Protein AF-A0A9P8BNT1-F1 (afdb_monomer_lite)

Organism: NCBI:txid64524

Secondary structure (DSSP, 8-state):
--SS------GGGGGGS-HHHHHH-------------HHHHHHHTTT----TTHHHHHHHHHHHHHHHB-SSSSEEEEETT-HHHHHHHHHHHHHTTEEEEEEPPPHHHHHTT--EEEEEEEESS-TT--HHHHHHHHTT-SSTT-----GGGGGS-HHHHHHHHHHHHHHHB-----------------HHHHHHHHHHTTS--EEEEES-HHHHHHHHHHHHHTT--EEEEEEEE--SS-S--EEEEEEEE---SSTTSTTPPP-

Radius of gyration: 22.18 Å; chains: 1; bounding box: 61×53×63 Å

Structure (mmCIF, N/CA/C/O backbone):
data_AF-A0A9P8BNT1-F1
#
_entry.id   AF-A0A9P8BNT1-F1
#
loop_
_atom_site.group_PDB
_atom_site.id
_atom_site.type_symbol
_atom_site.label_atom_id
_atom_site.label_alt_id
_atom_site.label_comp_id
_atom_site.label_asym_id
_atom_site.label_entity_id
_atom_site.label_seq_id
_atom_site.pdbx_PDB_ins_code
_atom_site.Cartn_x
_atom_site.Cartn_y
_atom_site.Cartn_z
_atom_site.occupancy
_atom_site.B_iso_or_equiv
_atom_site.auth_seq_id
_atom_site.auth_comp_id
_atom_site.auth_asym_id
_atom_site.auth_atom_id
_atom_site.pdbx_PDB_model_num
ATOM 1 N N . MET A 1 1 ? -14.060 -22.261 29.781 1.00 46.62 1 MET A N 1
ATOM 2 C CA . MET A 1 1 ? -14.777 -20.986 29.990 1.00 46.62 1 MET A CA 1
ATOM 3 C C . MET A 1 1 ? -14.479 -20.112 28.790 1.00 46.62 1 MET A C 1
ATOM 5 O O . MET A 1 1 ? -13.342 -20.131 28.346 1.00 46.62 1 MET A O 1
ATOM 9 N N . SER A 1 2 ? -15.478 -19.452 28.208 1.00 51.97 2 SER A N 1
ATOM 10 C CA . SER A 1 2 ? -15.233 -18.431 27.189 1.00 51.97 2 SER A CA 1
ATOM 11 C C . SER A 1 2 ? -14.796 -17.148 27.890 1.00 51.97 2 SER A C 1
ATOM 13 O O . SER A 1 2 ? -15.509 -16.668 28.768 1.00 51.97 2 SER A O 1
ATOM 15 N N . ASP A 1 3 ? -13.653 -16.592 27.499 1.00 84.12 3 ASP A N 1
ATOM 16 C CA . ASP A 1 3 ? -13.085 -15.381 28.114 1.00 84.12 3 ASP A CA 1
ATOM 17 C C . ASP A 1 3 ? -13.857 -14.091 27.754 1.00 84.12 3 ASP A C 1
ATOM 19 O O . ASP A 1 3 ? -13.495 -13.001 28.190 1.00 84.12 3 ASP A O 1
ATOM 23 N N . ALA A 1 4 ? -14.929 -14.197 26.960 1.00 84.81 4 ALA A N 1
ATOM 24 C CA . ALA A 1 4 ? -15.767 -13.083 26.526 1.00 84.81 4 ALA A CA 1
ATOM 25 C C . ALA A 1 4 ? -17.247 -13.488 26.391 1.00 84.81 4 ALA A C 1
ATOM 27 O O . ALA A 1 4 ? -17.569 -14.656 26.153 1.00 84.81 4 ALA A O 1
ATOM 28 N N . ILE A 1 5 ? -18.140 -12.498 26.511 1.00 89.88 5 ILE A N 1
ATOM 29 C CA . ILE A 1 5 ? -19.587 -12.615 26.276 1.00 89.88 5 ILE A CA 1
ATOM 30 C C . ILE A 1 5 ? -19.935 -11.811 25.020 1.00 89.88 5 ILE A C 1
ATOM 32 O O . ILE A 1 5 ? -19.689 -10.608 24.965 1.00 89.88 5 ILE A O 1
ATOM 36 N N . TYR A 1 6 ? -20.543 -12.462 24.028 1.00 90.56 6 TYR A N 1
ATOM 37 C CA . TYR A 1 6 ? -21.047 -11.803 22.822 1.00 90.56 6 TYR A CA 1
ATOM 38 C C . TYR A 1 6 ? -22.539 -11.526 22.988 1.00 90.56 6 TYR A C 1
ATOM 40 O O . TYR A 1 6 ? -23.343 -12.452 23.074 1.00 90.56 6 TYR A O 1
ATOM 48 N N . GLN A 1 7 ? -22.912 -10.250 23.039 1.00 92.69 7 GLN A N 1
ATOM 49 C CA . GLN A 1 7 ? -24.300 -9.826 23.204 1.00 92.69 7 GLN A CA 1
ATOM 50 C C . GLN A 1 7 ? -24.573 -8.524 22.451 1.00 92.69 7 GLN A C 1
ATOM 52 O O . GLN A 1 7 ? -23.661 -7.751 22.163 1.00 92.69 7 GLN A O 1
ATOM 57 N N . THR A 1 8 ? -25.844 -8.261 22.166 1.00 93.56 8 THR A N 1
ATOM 58 C CA . THR A 1 8 ? -26.305 -6.978 21.628 1.00 93.56 8 THR A CA 1
ATOM 59 C C . THR A 1 8 ? -26.919 -6.149 22.747 1.00 93.56 8 THR A C 1
ATOM 61 O O . THR A 1 8 ? -27.870 -6.599 23.385 1.00 93.56 8 THR A O 1
ATOM 64 N N . LEU A 1 9 ? -26.422 -4.930 22.954 1.00 91.12 9 LEU A N 1
ATOM 65 C CA . LEU A 1 9 ? -26.997 -3.975 23.897 1.00 91.12 9 LEU A CA 1
ATOM 66 C C . LEU A 1 9 ? -27.542 -2.762 23.126 1.00 91.12 9 LEU A C 1
ATOM 68 O O . LEU A 1 9 ? -26.773 -2.101 22.423 1.00 91.12 9 LEU A O 1
ATOM 72 N N . PRO A 1 10 ? -28.848 -2.456 23.222 1.00 93.94 10 PRO A N 1
ATOM 73 C CA . PRO A 1 10 ? -29.401 -1.230 22.660 1.00 93.94 10 PRO A CA 1
ATOM 74 C C . PRO A 1 10 ? -28.697 0.013 23.219 1.00 93.94 10 PRO A C 1
ATOM 76 O O . PRO A 1 10 ? -28.360 0.069 24.402 1.00 93.94 10 PRO A O 1
ATOM 79 N N . LYS A 1 11 ? -28.472 1.023 22.370 1.00 90.31 11 LYS A N 1
ATOM 80 C CA . LYS A 1 11 ? -27.720 2.235 22.744 1.00 90.31 11 LYS A CA 1
ATOM 81 C C . LYS A 1 11 ? -28.368 2.994 23.910 1.00 90.31 11 LYS A C 1
ATOM 83 O O . LYS A 1 11 ? -27.660 3.576 24.722 1.00 90.31 11 LYS A O 1
ATOM 88 N N . ASP A 1 12 ? -29.694 2.968 23.987 1.00 94.44 12 ASP A N 1
ATOM 89 C CA . ASP A 1 12 ? -30.533 3.561 25.036 1.00 94.44 12 ASP A CA 1
ATOM 90 C C . ASP A 1 12 ? -30.520 2.783 26.361 1.00 94.44 12 ASP A C 1
ATOM 92 O O . ASP A 1 12 ? -31.172 3.200 27.308 1.00 94.44 12 ASP A O 1
ATOM 96 N N . ARG A 1 13 ? -29.804 1.654 26.429 1.00 92.75 13 ARG A N 1
ATOM 97 C CA . ARG A 1 13 ? -29.650 0.836 27.641 1.00 92.75 13 ARG A CA 1
ATOM 98 C C . ARG A 1 13 ? -28.207 0.733 28.119 1.00 92.75 13 ARG A C 1
ATOM 100 O O . ARG A 1 13 ? -27.912 -0.060 29.010 1.00 92.75 13 ARG A O 1
ATOM 107 N N . HIS A 1 14 ? -27.295 1.486 27.507 1.00 88.88 14 HIS A N 1
ATOM 108 C CA . HIS A 1 14 ? -25.879 1.442 27.863 1.00 88.88 14 HIS A CA 1
ATOM 109 C C . HIS A 1 14 ? -25.631 1.944 29.292 1.00 88.88 14 HIS A C 1
ATOM 111 O O . HIS A 1 14 ? -24.772 1.418 29.987 1.00 88.88 14 HIS A O 1
ATOM 117 N N . ASP A 1 15 ? -26.419 2.916 29.745 1.00 93.50 15 ASP A N 1
ATOM 118 C CA . ASP A 1 15 ? -26.400 3.502 31.088 1.00 93.50 15 ASP A CA 1
ATOM 119 C C . ASP A 1 15 ? -26.894 2.553 32.193 1.00 93.50 15 ASP A C 1
ATOM 121 O O . ASP A 1 15 ? -26.565 2.755 33.359 1.00 93.50 15 ASP A O 1
ATOM 125 N N . LEU A 1 16 ? -27.627 1.493 31.836 1.00 94.94 16 LEU A N 1
ATOM 126 C CA . LEU A 1 16 ? -28.096 0.470 32.780 1.00 94.94 16 LEU A CA 1
ATOM 127 C C . LEU A 1 16 ? -26.995 -0.521 33.195 1.00 94.94 16 LEU A C 1
ATOM 129 O O . LEU A 1 16 ? -27.190 -1.320 34.110 1.00 94.94 16 LEU A O 1
ATOM 133 N N . VAL A 1 17 ? -25.853 -0.504 32.508 1.00 93.44 17 VAL A N 1
ATOM 134 C CA . VAL A 1 17 ? -24.695 -1.363 32.783 1.00 93.44 17 VAL A CA 1
ATOM 135 C C . VAL A 1 17 ? -23.746 -0.645 33.747 1.00 93.44 17 VAL A C 1
ATOM 137 O O . VAL A 1 17 ? -23.591 0.569 33.652 1.00 93.44 17 VAL A O 1
ATOM 140 N N . SER A 1 18 ? -23.089 -1.359 34.670 1.00 95.56 18 SER A N 1
ATOM 141 C CA . SER A 1 18 ? -22.140 -0.717 35.598 1.00 95.56 18 SER A CA 1
ATOM 142 C C . SER A 1 18 ? -20.966 -0.077 34.849 1.00 95.56 18 SER A C 1
ATOM 144 O O . SER A 1 18 ? -20.576 -0.544 33.777 1.00 95.56 18 SER A O 1
ATOM 146 N N . VAL A 1 19 ? -20.370 0.971 35.423 1.00 93.00 19 VAL A N 1
ATOM 147 C CA . VAL A 1 19 ? -19.232 1.683 34.813 1.00 93.00 19 VAL A CA 1
ATOM 148 C C . VAL A 1 19 ? -18.073 0.724 34.522 1.00 93.00 19 VAL A C 1
ATOM 150 O O . VAL A 1 19 ? -17.447 0.812 33.468 1.00 93.00 19 VAL A O 1
ATOM 153 N N . GLU A 1 20 ? -17.822 -0.238 35.408 1.00 93.50 20 GLU A N 1
ATOM 154 C CA . GLU A 1 20 ? -16.770 -1.244 35.249 1.00 93.50 20 GLU A CA 1
ATOM 155 C C . GLU A 1 20 ? -17.010 -2.129 34.020 1.00 93.50 20 GLU A C 1
ATOM 157 O O . GLU A 1 20 ? -16.084 -2.360 33.243 1.00 93.50 20 GLU A O 1
ATOM 162 N N . ILE A 1 21 ? -18.249 -2.589 33.811 1.00 91.00 21 ILE A N 1
ATOM 163 C CA . ILE A 1 21 ? -18.604 -3.414 32.649 1.00 91.00 21 ILE A CA 1
ATOM 164 C C . ILE A 1 21 ? -18.604 -2.563 31.373 1.00 91.00 21 ILE A C 1
ATOM 166 O O . ILE A 1 21 ? -18.123 -3.020 30.336 1.00 91.00 21 ILE A O 1
ATOM 170 N N . GLN A 1 22 ? -19.082 -1.316 31.432 1.00 88.56 22 GLN A N 1
ATOM 171 C CA . GLN A 1 22 ? -19.044 -0.395 30.292 1.00 88.56 22 GLN A CA 1
ATOM 172 C C . GLN A 1 22 ? -17.608 -0.166 29.796 1.00 88.56 22 GLN A C 1
ATOM 174 O O . GLN A 1 22 ? -17.361 -0.244 28.596 1.00 88.56 22 GLN A O 1
ATOM 179 N N . LEU A 1 23 ? -16.644 0.047 30.702 1.00 87.31 23 LEU A N 1
ATOM 180 C CA . LEU A 1 23 ? -15.228 0.250 30.353 1.00 87.31 23 LEU A CA 1
ATOM 181 C C . LEU A 1 23 ? -14.568 -0.980 29.711 1.00 87.31 23 LEU A C 1
ATOM 183 O O . LEU A 1 23 ? -13.553 -0.844 29.028 1.00 87.31 23 LEU A O 1
ATOM 187 N N . GLN A 1 24 ? -15.130 -2.169 29.927 1.00 87.81 24 GLN A N 1
ATOM 188 C CA . GLN A 1 24 ? -14.671 -3.427 29.333 1.00 87.81 24 GLN A CA 1
ATOM 189 C C . GLN A 1 24 ? -15.494 -3.846 28.106 1.00 87.81 24 GLN A C 1
ATOM 191 O O . GLN A 1 24 ? -15.140 -4.814 27.436 1.00 87.81 24 GLN A O 1
ATOM 196 N N . THR A 1 25 ? -16.579 -3.133 27.797 1.00 87.31 25 THR A N 1
ATOM 197 C CA . THR A 1 25 ? -17.434 -3.405 26.640 1.00 87.31 25 THR A CA 1
ATOM 198 C C . THR A 1 25 ? -16.851 -2.725 25.405 1.00 87.31 25 THR A C 1
ATOM 200 O O . THR A 1 25 ? -16.594 -1.523 25.400 1.00 87.31 25 THR A O 1
ATOM 203 N N . TYR A 1 26 ? -16.661 -3.483 24.328 1.00 86.25 26 TYR A N 1
ATOM 204 C CA . TYR A 1 26 ? -16.130 -2.978 23.063 1.00 86.25 26 TYR A CA 1
ATOM 205 C C . TYR A 1 26 ? -16.937 -3.509 21.877 1.00 86.25 26 TYR A C 1
ATOM 207 O O . TYR A 1 26 ? -17.609 -4.537 21.957 1.00 86.25 26 TYR A O 1
ATOM 215 N N . HIS A 1 27 ? -16.885 -2.784 20.760 1.00 85.00 27 HIS A N 1
ATOM 216 C CA . HIS A 1 27 ? -17.476 -3.217 19.498 1.00 85.00 27 HIS A CA 1
ATOM 217 C C . HIS A 1 27 ? -16.407 -3.849 18.616 1.00 85.00 27 HIS A C 1
ATOM 219 O O . HIS A 1 27 ? -15.340 -3.270 18.427 1.00 85.00 27 HIS A O 1
ATOM 225 N N . LEU A 1 28 ? -16.740 -4.994 18.029 1.00 84.56 28 LEU A N 1
ATOM 226 C CA . LEU A 1 28 ? -15.866 -5.708 17.109 1.00 84.56 28 LEU A CA 1
ATOM 227 C C . LEU A 1 28 ? -15.925 -5.093 15.712 1.00 84.56 28 LEU A C 1
ATOM 229 O O . LEU A 1 28 ? -16.994 -4.720 15.220 1.00 84.56 28 LEU A O 1
ATOM 233 N N . THR A 1 29 ? -14.784 -5.077 15.031 1.00 81.50 29 THR A N 1
ATOM 234 C CA . THR A 1 29 ? -14.719 -4.836 13.585 1.00 81.50 29 THR A CA 1
ATOM 235 C C . THR A 1 29 ? -14.200 -6.076 12.874 1.00 81.50 29 THR A C 1
ATOM 237 O O . THR A 1 29 ? -13.131 -6.570 13.213 1.00 81.50 29 THR A O 1
ATOM 240 N N . ALA A 1 30 ? -14.937 -6.565 11.876 1.00 83.31 30 ALA A N 1
ATOM 241 C CA . ALA A 1 30 ? -14.525 -7.724 11.090 1.00 83.31 30 ALA A CA 1
ATOM 242 C C . ALA A 1 30 ? -13.568 -7.339 9.950 1.00 83.31 30 ALA A C 1
ATOM 244 O O . ALA A 1 30 ? -13.697 -6.267 9.344 1.00 83.31 30 ALA A O 1
ATOM 245 N N . ALA A 1 31 ? -12.648 -8.252 9.634 1.00 84.44 31 ALA A N 1
ATOM 246 C CA . ALA A 1 31 ? -11.885 -8.212 8.394 1.00 84.44 31 ALA A CA 1
ATOM 247 C C . ALA A 1 31 ? -12.821 -8.350 7.177 1.00 84.44 31 ALA A C 1
ATOM 249 O O . ALA A 1 31 ? -13.974 -8.774 7.288 1.00 84.44 31 ALA A O 1
ATOM 250 N N . LEU A 1 32 ? -12.334 -7.937 6.007 1.00 82.00 32 LEU A N 1
ATOM 251 C CA . LEU A 1 32 ? -13.076 -8.085 4.756 1.00 82.00 32 LEU A CA 1
ATOM 252 C C . LEU A 1 32 ? -12.579 -9.320 4.003 1.00 82.00 32 LEU A C 1
ATOM 254 O O . LEU A 1 32 ? -11.459 -9.303 3.495 1.00 82.00 32 LEU A O 1
ATOM 258 N N . ASP A 1 33 ? -13.461 -10.310 3.855 1.00 81.44 33 ASP A N 1
ATOM 259 C CA . ASP A 1 33 ? -13.209 -11.567 3.127 1.00 81.44 33 ASP A CA 1
ATOM 260 C C . ASP A 1 33 ? -13.803 -11.560 1.702 1.00 81.44 33 ASP A C 1
ATOM 262 O O . ASP A 1 33 ? -14.058 -12.601 1.102 1.00 81.44 33 ASP A O 1
ATOM 266 N N . PHE A 1 34 ? -14.076 -10.374 1.147 1.00 83.50 34 PHE A N 1
ATOM 267 C CA . PHE A 1 34 ? -14.674 -10.209 -0.181 1.00 83.50 34 PHE A CA 1
ATOM 268 C C . PHE A 1 34 ? -13.696 -9.571 -1.172 1.00 83.50 34 PHE A C 1
ATOM 270 O O . PHE A 1 34 ? -13.160 -8.491 -0.902 1.00 83.50 34 PHE A O 1
ATOM 277 N N . GLU A 1 35 ? -13.553 -10.187 -2.350 1.00 90.56 35 GLU A N 1
ATOM 278 C CA . GLU A 1 35 ? -12.539 -9.844 -3.353 1.00 90.56 35 GLU A CA 1
ATOM 279 C C . GLU A 1 35 ? -13.152 -9.383 -4.695 1.00 90.56 35 GLU A C 1
ATOM 281 O O . GLU A 1 35 ? -14.077 -10.009 -5.210 1.00 90.56 35 GLU A O 1
ATOM 286 N N . ILE A 1 36 ? -12.643 -8.289 -5.286 1.00 92.38 36 ILE A N 1
ATOM 287 C CA . ILE A 1 36 ? -13.164 -7.708 -6.549 1.00 92.38 36 ILE A CA 1
ATOM 288 C C . ILE A 1 36 ? -12.205 -7.768 -7.748 1.00 92.38 36 ILE A C 1
ATOM 290 O O . ILE A 1 36 ? -12.640 -7.504 -8.870 1.00 92.38 36 ILE A O 1
ATOM 294 N N . GLY A 1 37 ? -10.910 -8.030 -7.540 1.00 92.69 37 GLY A N 1
ATOM 295 C CA . GLY A 1 37 ? -9.904 -8.132 -8.612 1.00 92.69 37 GLY A CA 1
ATOM 296 C C . GLY A 1 37 ? -9.733 -6.878 -9.490 1.00 92.69 37 GLY A C 1
ATOM 297 O O . GLY A 1 37 ? -9.379 -6.969 -10.671 1.00 92.69 37 GLY A O 1
ATOM 298 N N . ARG A 1 38 ? -10.007 -5.681 -8.965 1.00 96.12 38 ARG A N 1
ATOM 299 C CA . ARG A 1 38 ? -10.004 -4.421 -9.727 1.00 96.12 38 ARG A CA 1
ATOM 300 C C . ARG A 1 38 ? -8.588 -3.946 -10.039 1.00 96.12 38 ARG A C 1
ATOM 302 O O . ARG A 1 38 ? -8.385 -3.302 -11.074 1.00 96.12 38 ARG A O 1
ATOM 309 N N . LEU A 1 39 ? -7.607 -4.292 -9.206 1.00 97.25 39 LEU A N 1
ATOM 310 C CA . LEU A 1 39 ? -6.194 -4.031 -9.478 1.00 97.25 39 LEU A CA 1
ATOM 311 C C . LEU A 1 39 ? -5.769 -4.672 -10.805 1.00 97.25 39 LEU A C 1
ATOM 313 O O . LEU A 1 39 ? -5.248 -3.975 -11.681 1.00 97.25 39 LEU A O 1
ATOM 317 N N . ARG A 1 40 ? -6.090 -5.960 -10.990 1.00 96.94 40 ARG A N 1
ATOM 318 C CA . ARG A 1 40 ? -5.814 -6.717 -12.221 1.00 96.94 40 ARG A CA 1
ATOM 319 C C . ARG A 1 40 ? -6.433 -6.039 -13.442 1.00 96.94 40 ARG A C 1
ATOM 321 O O . ARG A 1 40 ? -5.745 -5.805 -14.431 1.00 96.94 40 ARG A O 1
ATOM 328 N N . TYR A 1 41 ? -7.696 -5.612 -13.352 1.00 96.69 41 TYR A N 1
ATOM 329 C CA . TYR A 1 41 ? -8.353 -4.864 -14.432 1.00 96.69 41 TYR A CA 1
ATOM 330 C C . TYR A 1 41 ? -7.576 -3.597 -14.836 1.00 96.69 41 TYR A C 1
ATOM 332 O O . TYR A 1 41 ? -7.380 -3.323 -16.026 1.00 96.69 41 TYR A O 1
ATOM 340 N N . HIS A 1 42 ? -7.121 -2.801 -13.863 1.00 97.62 42 HIS A N 1
ATOM 341 C CA . HIS A 1 42 ? -6.346 -1.594 -14.154 1.00 97.62 42 HIS A CA 1
ATOM 342 C C . HIS A 1 42 ? -4.958 -1.911 -14.721 1.00 97.62 42 HIS A C 1
ATOM 344 O O . HIS A 1 42 ? -4.508 -1.177 -15.607 1.00 97.62 42 HIS A O 1
ATOM 350 N N . ALA A 1 43 ? -4.317 -2.988 -14.268 1.00 96.69 43 ALA A N 1
ATOM 351 C CA . ALA A 1 43 ? -3.021 -3.448 -14.756 1.00 96.69 43 ALA A CA 1
ATOM 352 C C . ALA A 1 43 ? -3.075 -3.838 -16.242 1.00 96.69 43 ALA A C 1
ATOM 354 O O . ALA A 1 43 ? -2.362 -3.251 -17.059 1.00 96.69 43 ALA A O 1
ATOM 355 N N . LEU A 1 44 ? -4.006 -4.718 -16.622 1.00 96.50 44 LEU A N 1
ATOM 356 C CA . LEU A 1 44 ? -4.168 -5.170 -18.011 1.00 96.50 44 LEU A CA 1
ATOM 357 C C . LEU A 1 44 ? -4.454 -3.996 -18.956 1.00 96.50 44 LEU A C 1
ATOM 359 O O . LEU A 1 44 ? -3.837 -3.839 -20.006 1.00 96.50 44 LEU A O 1
ATOM 363 N N . ARG A 1 45 ? -5.320 -3.065 -18.535 1.00 96.25 45 ARG A N 1
ATOM 364 C CA . ARG A 1 45 ? -5.613 -1.836 -19.296 1.00 96.25 45 ARG A CA 1
ATOM 365 C C . ARG A 1 45 ? -4.430 -0.862 -19.396 1.00 96.25 45 ARG A C 1
ATOM 367 O O . ARG A 1 45 ? -4.510 0.107 -20.153 1.00 96.25 45 ARG A O 1
ATOM 374 N N . SER A 1 46 ? -3.376 -1.067 -18.611 1.00 95.06 46 SER A N 1
ATOM 375 C CA . SER A 1 46 ? -2.144 -0.269 -18.641 1.00 95.06 46 SER A CA 1
ATOM 376 C C . SER A 1 46 ? -1.053 -0.883 -19.515 1.00 95.06 46 SER A C 1
ATOM 378 O O . SER A 1 46 ? -0.082 -0.185 -19.807 1.00 95.06 46 SER A O 1
ATOM 380 N N . GLY A 1 47 ? -1.242 -2.128 -19.966 1.00 94.00 47 GLY A N 1
ATOM 381 C CA . GLY A 1 47 ? -0.310 -2.861 -20.825 1.00 94.00 47 GLY A CA 1
ATOM 382 C C . GLY A 1 47 ? 0.523 -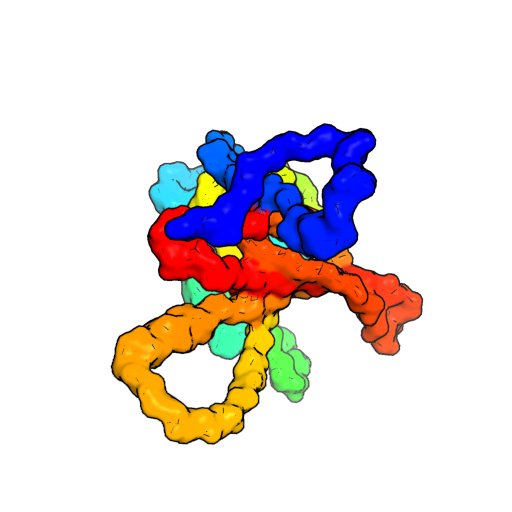3.927 -20.111 1.00 94.00 47 GLY A C 1
ATOM 383 O O . GLY A 1 47 ? 1.456 -4.435 -20.721 1.00 94.00 47 GLY A O 1
ATOM 384 N N . PHE A 1 48 ? 0.223 -4.256 -18.850 1.00 94.44 48 PHE A N 1
ATOM 385 C CA . PHE A 1 48 ? 0.859 -5.392 -18.174 1.00 94.44 48 PHE A CA 1
ATOM 386 C C . PHE A 1 48 ? 0.342 -6.721 -18.738 1.00 94.44 48 PHE A C 1
ATOM 388 O O . PHE A 1 48 ? -0.829 -6.815 -19.117 1.00 94.44 48 PHE A O 1
ATOM 395 N N . ALA A 1 49 ? 1.217 -7.726 -18.781 1.00 93.56 49 ALA A N 1
ATOM 396 C CA . ALA A 1 49 ? 0.858 -9.097 -19.123 1.00 93.56 49 ALA A CA 1
ATOM 397 C C . ALA A 1 49 ? 0.032 -9.743 -18.000 1.00 93.56 49 ALA A C 1
ATOM 399 O O . ALA A 1 49 ? 0.093 -9.324 -16.841 1.00 93.56 49 ALA A O 1
ATOM 400 N N . ASP A 1 50 ? -0.777 -10.739 -18.359 1.00 94.81 50 ASP A N 1
ATOM 401 C CA . ASP A 1 50 ? -1.647 -11.441 -17.416 1.00 94.81 50 ASP A CA 1
ATOM 402 C C . ASP A 1 50 ? -0.938 -12.643 -16.780 1.00 94.81 50 ASP A C 1
ATOM 404 O O . ASP A 1 50 ? -1.337 -13.791 -16.970 1.00 94.81 50 ASP A O 1
ATOM 408 N N . ASP A 1 51 ? 0.143 -12.367 -16.055 1.00 94.12 51 ASP A N 1
ATOM 409 C CA . ASP A 1 51 ? 0.997 -13.397 -15.466 1.00 94.12 51 ASP A CA 1
ATOM 410 C C . ASP A 1 51 ? 0.565 -13.774 -14.039 1.00 94.12 51 ASP A C 1
ATOM 412 O O . ASP A 1 51 ? -0.066 -12.997 -13.310 1.00 94.12 51 ASP A O 1
ATOM 416 N N . ILE A 1 52 ? 0.948 -14.978 -13.608 1.00 92.50 52 ILE A N 1
ATOM 417 C CA . ILE A 1 52 ? 0.707 -15.463 -12.243 1.00 92.50 52 ILE A CA 1
ATOM 418 C C . ILE A 1 52 ? 1.430 -14.551 -11.241 1.00 92.50 52 ILE A C 1
ATOM 420 O O . ILE A 1 52 ? 2.620 -14.261 -11.380 1.00 92.50 52 ILE A O 1
ATOM 424 N N . GLY A 1 53 ? 0.707 -14.096 -10.216 1.00 95.31 53 GLY A N 1
ATOM 425 C CA . GLY A 1 53 ? 1.246 -13.206 -9.185 1.00 95.31 53 GLY A CA 1
ATOM 426 C C . GLY A 1 53 ? 1.440 -11.751 -9.636 1.00 95.31 53 GLY A C 1
ATOM 427 O O . GLY A 1 53 ? 2.017 -10.951 -8.898 1.00 95.31 53 GLY A O 1
ATOM 428 N N . MET A 1 54 ? 1.011 -11.384 -10.853 1.00 96.94 54 MET A N 1
ATOM 429 C CA . MET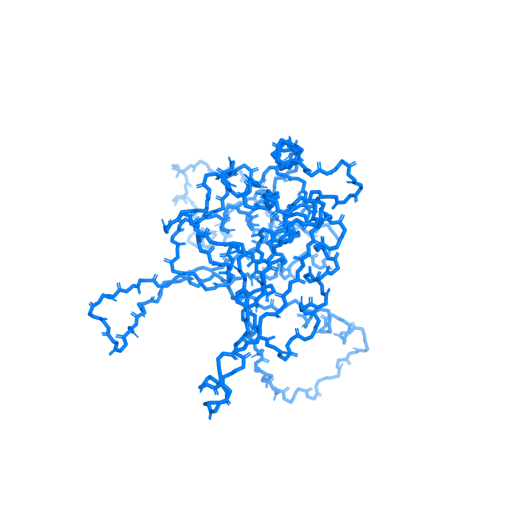 A 1 54 ? 1.127 -10.010 -11.352 1.00 96.94 54 MET A CA 1
ATOM 430 C C . MET A 1 54 ? 0.430 -8.982 -10.441 1.00 96.94 54 MET A C 1
ATOM 432 O O . MET A 1 54 ? 1.057 -7.957 -10.158 1.00 96.94 54 MET A O 1
ATOM 436 N N . PRO A 1 55 ? -0.808 -9.204 -9.945 1.00 97.75 55 PRO A N 1
ATOM 437 C CA . PRO A 1 55 ? -1.466 -8.251 -9.054 1.00 97.75 55 PRO A CA 1
ATOM 438 C C . PRO A 1 55 ? -0.666 -7.978 -7.778 1.00 97.75 55 PRO A C 1
ATOM 440 O O . PRO A 1 55 ? -0.517 -6.823 -7.398 1.00 97.75 55 PRO A O 1
ATOM 443 N N . GLU A 1 56 ? -0.110 -9.009 -7.150 1.00 98.38 56 GLU A N 1
ATOM 444 C CA . GLU A 1 56 ? 0.684 -8.933 -5.924 1.00 98.38 56 GLU A CA 1
ATOM 445 C C . GLU A 1 56 ? 1.990 -8.166 -6.163 1.00 98.38 56 GLU A C 1
ATOM 447 O O . GLU A 1 56 ? 2.298 -7.203 -5.458 1.00 98.38 56 GLU A O 1
ATOM 452 N N . LYS A 1 57 ? 2.723 -8.513 -7.225 1.00 98.31 57 LYS A N 1
ATOM 453 C CA . LYS A 1 57 ? 3.955 -7.816 -7.633 1.00 98.31 57 LYS A CA 1
ATOM 454 C C . LYS A 1 57 ? 3.694 -6.340 -7.944 1.00 98.31 57 LYS A C 1
ATOM 456 O O . LYS A 1 57 ? 4.431 -5.458 -7.498 1.00 98.31 57 LYS A O 1
ATOM 461 N N . LEU A 1 58 ? 2.613 -6.048 -8.669 1.00 98.31 58 LEU A N 1
ATOM 462 C CA . LEU A 1 58 ? 2.214 -4.676 -8.978 1.00 98.31 58 LEU A CA 1
ATOM 463 C C . LEU A 1 58 ? 1.754 -3.916 -7.725 1.00 98.31 58 LEU A C 1
ATOM 465 O O . LEU A 1 58 ? 2.006 -2.716 -7.603 1.00 98.31 58 LEU A O 1
ATOM 469 N N . ALA A 1 59 ? 1.087 -4.596 -6.793 1.00 98.56 59 ALA A N 1
ATOM 470 C CA . ALA A 1 59 ? 0.679 -4.027 -5.518 1.00 98.56 59 ALA A CA 1
ATOM 471 C C . ALA A 1 59 ? 1.894 -3.629 -4.680 1.00 98.56 59 ALA A C 1
ATOM 473 O O . ALA A 1 59 ? 1.921 -2.505 -4.183 1.00 98.56 59 ALA A O 1
ATOM 474 N N . TYR A 1 60 ? 2.913 -4.492 -4.603 1.00 98.69 60 TYR A N 1
ATOM 475 C CA . TYR A 1 60 ? 4.173 -4.201 -3.919 1.00 98.69 60 TYR A CA 1
ATOM 476 C C . TYR A 1 60 ? 4.825 -2.929 -4.458 1.00 98.69 60 TYR A C 1
ATOM 478 O O . TYR A 1 60 ? 4.983 -1.957 -3.722 1.00 98.69 60 TYR A O 1
ATOM 486 N N . ILE A 1 61 ? 5.100 -2.870 -5.766 1.00 98.19 61 ILE A N 1
ATOM 487 C CA . ILE A 1 61 ? 5.778 -1.707 -6.356 1.00 98.19 61 ILE A CA 1
ATOM 488 C C . ILE A 1 61 ? 4.933 -0.424 -6.264 1.00 98.19 61 ILE A C 1
ATOM 490 O O . ILE A 1 61 ? 5.469 0.677 -6.122 1.00 98.19 61 ILE A O 1
ATOM 494 N N . TRP A 1 62 ? 3.600 -0.545 -6.304 1.00 98.31 62 TRP A N 1
ATOM 495 C CA . TRP A 1 62 ? 2.697 0.579 -6.063 1.00 98.31 62 TRP A CA 1
ATOM 496 C C . TRP A 1 62 ? 2.756 1.054 -4.606 1.00 98.31 62 TRP A C 1
ATOM 498 O O . TRP A 1 62 ? 2.831 2.262 -4.379 1.00 98.31 62 TRP A O 1
ATOM 508 N N . GLY A 1 63 ? 2.772 0.138 -3.636 1.00 98.31 63 GLY A N 1
ATOM 509 C CA . GLY A 1 63 ? 2.954 0.436 -2.215 1.00 98.31 63 GLY A CA 1
ATOM 510 C C . GLY A 1 63 ? 4.256 1.187 -1.953 1.00 98.31 63 GLY A C 1
ATOM 511 O O . GLY A 1 63 ? 4.229 2.269 -1.365 1.00 98.31 63 GLY A O 1
ATOM 512 N N . THR A 1 64 ? 5.366 0.689 -2.502 1.00 98.06 64 THR A N 1
ATOM 513 C CA . THR A 1 64 ? 6.687 1.332 -2.408 1.00 98.06 64 THR A CA 1
ATOM 514 C C . THR A 1 64 ? 6.688 2.734 -3.023 1.00 98.06 64 THR A C 1
ATOM 516 O O . THR A 1 64 ? 7.237 3.676 -2.454 1.00 98.06 64 THR A O 1
ATOM 519 N N . TRP A 1 65 ? 6.016 2.930 -4.164 1.00 97.81 65 TRP A N 1
ATOM 520 C CA . TRP A 1 65 ? 5.871 4.265 -4.758 1.00 97.81 65 TRP A CA 1
ATOM 521 C C . TRP A 1 65 ? 4.971 5.194 -3.924 1.00 97.81 65 TRP A C 1
ATOM 523 O O . TRP A 1 65 ? 5.193 6.406 -3.879 1.00 97.81 65 TRP A O 1
ATOM 533 N N . ILE A 1 66 ? 3.948 4.677 -3.239 1.00 97.75 66 ILE A N 1
ATOM 534 C CA . ILE A 1 66 ? 3.118 5.511 -2.361 1.00 97.75 66 ILE A CA 1
ATOM 535 C C . ILE A 1 66 ? 3.945 6.070 -1.201 1.00 97.75 66 ILE A C 1
ATOM 537 O O . ILE A 1 66 ? 3.812 7.268 -0.940 1.00 97.75 66 ILE A O 1
ATOM 541 N N . GLY A 1 67 ? 4.832 5.273 -0.598 1.00 96.25 67 GLY A N 1
ATOM 542 C CA . GLY A 1 67 ? 5.784 5.745 0.413 1.00 96.25 67 GLY A CA 1
ATOM 543 C C . GLY A 1 67 ? 6.765 6.757 -0.176 1.00 96.25 67 GLY A C 1
ATOM 544 O O . GLY A 1 67 ? 6.547 7.967 -0.092 1.00 96.25 67 GLY A O 1
ATOM 545 N N . ASP A 1 68 ? 7.754 6.271 -0.924 1.00 95.31 68 ASP A N 1
ATOM 546 C CA . ASP A 1 68 ? 8.924 7.066 -1.336 1.00 95.31 68 ASP A CA 1
ATOM 547 C C . ASP A 1 68 ? 8.951 7.484 -2.810 1.00 95.31 68 ASP A C 1
ATOM 549 O O . ASP A 1 68 ? 9.939 8.012 -3.328 1.00 95.31 68 ASP A O 1
ATOM 553 N N . GLY A 1 69 ? 7.852 7.272 -3.528 1.00 94.88 69 GLY A N 1
ATOM 554 C CA . GLY A 1 69 ? 7.747 7.655 -4.930 1.00 94.88 69 GLY A CA 1
ATOM 555 C C . GLY A 1 69 ? 7.696 9.165 -5.167 1.00 94.88 69 GLY A C 1
ATOM 556 O O . GLY A 1 69 ? 7.171 9.938 -4.367 1.00 94.88 69 GLY A O 1
ATOM 557 N N . ASP A 1 70 ? 8.161 9.600 -6.327 1.00 93.38 70 ASP A N 1
ATOM 558 C CA . ASP A 1 70 ? 7.907 10.942 -6.834 1.00 93.38 70 ASP A CA 1
ATOM 559 C C . ASP A 1 70 ? 6.452 11.043 -7.315 1.00 93.38 70 ASP A C 1
ATOM 561 O O . ASP A 1 70 ? 5.997 10.225 -8.107 1.00 93.38 70 ASP A O 1
ATOM 565 N N . SER A 1 71 ? 5.699 12.048 -6.862 1.00 93.50 71 SER A N 1
ATOM 566 C CA . SER A 1 71 ? 4.270 12.166 -7.201 1.00 93.50 71 SER A CA 1
ATOM 567 C C . SER A 1 71 ? 3.980 12.371 -8.698 1.00 93.50 71 SER A C 1
ATOM 569 O O . SER A 1 71 ? 2.842 12.168 -9.124 1.00 93.50 71 SER A O 1
ATOM 571 N N . ILE A 1 72 ? 4.979 12.758 -9.496 1.00 93.25 72 ILE A N 1
ATOM 572 C CA . ILE A 1 72 ? 4.862 13.086 -10.924 1.00 93.25 72 ILE A CA 1
ATOM 573 C C . ILE A 1 72 ? 5.623 12.067 -11.789 1.00 93.25 72 ILE A C 1
ATOM 575 O O . ILE A 1 72 ? 5.231 11.812 -12.933 1.00 93.25 72 ILE A O 1
ATOM 579 N N . GLN A 1 73 ? 6.688 11.467 -11.254 1.00 93.19 73 GLN A N 1
ATOM 580 C CA . GLN A 1 73 ? 7.593 10.571 -11.978 1.00 93.19 73 GLN A CA 1
ATOM 581 C C . GLN A 1 73 ? 7.563 9.131 -11.442 1.00 93.19 73 GLN A C 1
ATOM 583 O O . GLN A 1 73 ? 7.233 8.864 -10.291 1.00 93.19 73 GLN A O 1
ATOM 588 N N . SER A 1 74 ? 7.982 8.172 -12.267 1.00 94.00 74 SER A N 1
ATOM 589 C CA . SER A 1 74 ? 8.183 6.771 -11.862 1.00 94.00 74 SER A CA 1
ATOM 590 C C . SER A 1 74 ? 9.531 6.576 -11.175 1.00 94.00 74 SER A C 1
ATOM 592 O O . SER A 1 74 ? 10.318 5.716 -11.568 1.00 94.00 74 SER A O 1
ATOM 594 N N . MET A 1 75 ? 9.820 7.419 -10.190 1.00 94.75 75 MET A N 1
ATOM 595 C CA . MET A 1 75 ? 11.035 7.347 -9.388 1.00 94.75 75 MET A CA 1
ATOM 596 C C . MET A 1 75 ? 10.672 7.037 -7.947 1.00 94.75 75 MET A C 1
ATOM 598 O O . MET A 1 75 ? 9.667 7.548 -7.469 1.00 94.75 75 MET A O 1
ATOM 602 N N . ILE A 1 76 ? 11.493 6.243 -7.272 1.00 95.44 76 ILE A N 1
ATOM 603 C CA . ILE A 1 76 ? 11.359 5.885 -5.857 1.00 95.44 76 ILE A CA 1
ATOM 604 C C . ILE A 1 76 ? 12.664 6.275 -5.164 1.00 95.44 76 ILE A C 1
ATOM 606 O O . ILE A 1 76 ? 13.740 5.931 -5.662 1.00 95.44 76 ILE A O 1
ATOM 610 N N . ALA A 1 77 ? 12.590 7.044 -4.078 1.00 93.38 77 ALA A N 1
ATOM 611 C CA . ALA A 1 77 ? 13.748 7.293 -3.223 1.00 93.38 77 ALA A CA 1
ATOM 612 C C . ALA A 1 77 ? 14.098 6.016 -2.444 1.00 93.38 77 ALA A C 1
ATOM 614 O O . ALA A 1 77 ? 13.208 5.280 -2.041 1.00 93.38 77 ALA A O 1
ATOM 615 N N . ILE A 1 78 ? 15.386 5.718 -2.277 1.00 92.12 78 ILE A N 1
ATOM 616 C CA . ILE A 1 78 ? 15.829 4.489 -1.608 1.00 92.12 78 ILE A CA 1
ATOM 617 C C . ILE A 1 78 ? 17.110 4.710 -0.811 1.00 92.12 78 ILE A C 1
ATOM 619 O O . ILE A 1 78 ? 17.975 5.500 -1.201 1.00 92.12 78 ILE A O 1
ATOM 623 N N . ASN A 1 79 ? 17.280 3.963 0.277 1.00 88.81 79 ASN A N 1
ATOM 624 C CA . ASN A 1 79 ? 18.558 3.873 0.968 1.00 88.81 79 ASN A CA 1
ATOM 625 C C . ASN A 1 79 ? 19.508 2.947 0.196 1.00 88.81 79 ASN A C 1
ATOM 627 O O . ASN A 1 79 ? 19.272 1.752 0.064 1.00 88.81 79 ASN A O 1
ATOM 631 N N . ARG A 1 80 ? 20.647 3.467 -0.270 1.00 86.94 80 ARG A N 1
ATOM 632 C CA . ARG A 1 80 ? 21.596 2.685 -1.088 1.00 86.94 80 ARG A CA 1
ATOM 633 C C . ARG A 1 80 ? 22.279 1.530 -0.346 1.00 86.94 80 ARG A C 1
ATOM 635 O O . ARG A 1 80 ? 22.904 0.685 -1.002 1.00 86.94 80 ARG A O 1
ATOM 642 N N . ARG A 1 81 ? 22.227 1.520 0.991 1.00 88.31 81 ARG A N 1
ATOM 643 C CA . ARG A 1 81 ? 22.715 0.406 1.823 1.00 88.31 81 ARG A CA 1
ATOM 644 C C . ARG A 1 81 ? 21.721 -0.739 1.898 1.00 88.31 81 ARG A C 1
ATOM 646 O O . ARG A 1 81 ? 22.150 -1.855 2.167 1.00 88.31 81 ARG A O 1
ATOM 653 N N . ASP A 1 82 ? 20.448 -0.474 1.630 1.00 90.44 82 ASP A N 1
ATOM 654 C CA . ASP A 1 82 ? 19.416 -1.497 1.625 1.00 90.44 82 ASP A CA 1
ATOM 655 C C . ASP A 1 82 ? 19.470 -2.285 0.310 1.00 90.44 82 ASP A C 1
ATOM 657 O O . ASP A 1 82 ? 18.734 -2.050 -0.649 1.00 90.44 82 ASP A O 1
ATOM 661 N N . LYS A 1 83 ? 20.456 -3.183 0.228 1.00 92.19 83 LYS A N 1
ATOM 662 C CA . LYS A 1 83 ? 20.665 -4.030 -0.951 1.00 92.19 83 LYS A CA 1
ATOM 663 C C . LYS A 1 83 ? 19.507 -4.995 -1.167 1.00 92.19 83 LYS A C 1
ATOM 665 O O . LYS A 1 83 ? 19.240 -5.339 -2.313 1.00 92.19 83 LYS A O 1
ATOM 670 N N . GLU A 1 84 ? 18.826 -5.388 -0.097 1.00 93.50 84 GLU A N 1
ATOM 671 C CA . GLU A 1 84 ? 17.694 -6.307 -0.151 1.00 93.50 84 GLU A CA 1
ATOM 672 C C . GLU A 1 84 ? 16.476 -5.634 -0.779 1.00 93.50 84 GLU A C 1
ATOM 674 O O . GLU A 1 84 ? 15.894 -6.183 -1.716 1.00 93.50 84 GLU A O 1
ATOM 679 N N . GLN A 1 85 ? 16.141 -4.412 -0.353 1.00 94.12 85 GLN A N 1
ATOM 680 C CA . GLN A 1 85 ? 15.059 -3.642 -0.962 1.00 94.12 85 GLN A CA 1
ATOM 681 C C . GLN A 1 85 ? 15.346 -3.336 -2.437 1.00 94.12 85 GLN A C 1
ATOM 683 O O . GLN A 1 85 ? 14.461 -3.485 -3.280 1.00 94.12 85 GLN A O 1
ATOM 688 N N . ILE A 1 86 ? 16.583 -2.946 -2.773 1.00 94.50 86 ILE A N 1
ATOM 689 C CA . ILE A 1 86 ? 16.977 -2.692 -4.169 1.00 94.50 86 ILE A CA 1
ATOM 690 C C . ILE A 1 86 ? 16.798 -3.957 -5.015 1.00 94.50 86 ILE A C 1
ATOM 692 O O . ILE A 1 86 ? 16.136 -3.896 -6.051 1.00 94.50 86 ILE A O 1
ATOM 696 N N . ALA A 1 87 ? 17.332 -5.095 -4.562 1.00 96.00 87 ALA A N 1
ATOM 697 C CA . ALA A 1 87 ? 17.227 -6.363 -5.280 1.00 96.00 87 ALA A CA 1
ATOM 698 C C . ALA A 1 87 ? 15.763 -6.791 -5.467 1.00 96.00 87 ALA A C 1
ATOM 700 O O . ALA A 1 87 ? 15.370 -7.178 -6.566 1.00 96.00 87 ALA A O 1
ATOM 701 N N . ARG A 1 88 ? 14.927 -6.638 -4.432 1.00 97.62 88 ARG A N 1
ATOM 702 C CA . ARG A 1 88 ? 13.492 -6.950 -4.497 1.00 97.62 88 ARG A CA 1
ATOM 703 C C . ARG A 1 88 ? 12.751 -6.056 -5.492 1.00 97.62 88 ARG A C 1
ATOM 705 O O . ARG A 1 88 ? 11.929 -6.545 -6.263 1.00 97.62 88 ARG A O 1
ATOM 712 N N . ILE A 1 89 ? 13.042 -4.753 -5.519 1.00 97.38 89 ILE A N 1
ATOM 713 C CA . ILE A 1 89 ? 12.472 -3.831 -6.514 1.00 97.38 89 ILE A CA 1
ATOM 714 C C . ILE A 1 89 ? 12.899 -4.232 -7.931 1.00 97.38 89 ILE A C 1
ATOM 716 O O . ILE A 1 89 ? 12.073 -4.204 -8.845 1.00 97.38 89 ILE A O 1
ATOM 720 N N . GLU A 1 90 ? 14.169 -4.592 -8.126 1.00 96.81 90 GLU A N 1
ATOM 721 C CA . GLU A 1 90 ? 14.698 -5.031 -9.420 1.00 96.81 90 GLU A CA 1
ATOM 722 C C . GLU A 1 90 ? 14.027 -6.317 -9.915 1.00 96.81 90 GLU A C 1
ATOM 724 O O . GLU A 1 90 ? 13.594 -6.354 -11.070 1.00 96.81 90 GLU A O 1
ATOM 729 N N . GLU A 1 91 ? 13.877 -7.316 -9.045 1.00 96.88 91 GLU A N 1
ATOM 730 C CA . GLU A 1 91 ? 13.190 -8.584 -9.314 1.00 96.88 91 GLU A CA 1
ATOM 731 C C . GLU A 1 91 ? 11.713 -8.360 -9.668 1.00 96.88 91 GLU A C 1
ATOM 733 O O . GLU A 1 91 ? 11.259 -8.741 -10.748 1.00 96.88 91 GLU A O 1
ATOM 738 N N . VAL A 1 92 ? 10.971 -7.642 -8.818 1.00 97.44 92 VAL A N 1
ATOM 739 C CA . VAL A 1 92 ? 9.552 -7.335 -9.057 1.00 97.44 92 VAL A CA 1
ATOM 740 C C . VAL A 1 92 ? 9.368 -6.555 -10.360 1.00 97.44 92 VAL A C 1
ATOM 742 O O . VAL A 1 92 ? 8.443 -6.826 -11.127 1.00 97.44 92 VAL A O 1
ATOM 745 N N . CYS A 1 93 ? 10.246 -5.589 -10.648 1.00 96.44 93 CYS A N 1
ATOM 746 C CA . CYS A 1 93 ? 10.195 -4.857 -11.909 1.00 96.44 93 CYS A CA 1
ATOM 747 C C . CYS A 1 93 ? 10.484 -5.771 -13.101 1.00 96.44 93 CYS A C 1
ATOM 749 O O . CYS A 1 93 ? 9.762 -5.692 -14.094 1.00 96.44 93 CYS A O 1
ATOM 751 N N . HIS A 1 94 ? 11.511 -6.620 -13.015 1.00 95.38 94 HIS A N 1
ATOM 752 C CA . HIS A 1 94 ? 11.866 -7.567 -14.069 1.00 95.38 94 HIS A CA 1
ATOM 753 C C . HIS A 1 94 ? 10.664 -8.434 -14.461 1.00 95.38 94 HIS A C 1
ATOM 755 O O . HIS A 1 94 ? 10.307 -8.487 -15.639 1.00 95.38 94 HIS A O 1
ATOM 761 N N . ASP A 1 95 ? 9.996 -9.014 -13.468 1.00 95.00 95 ASP A N 1
ATOM 762 C CA . ASP A 1 95 ? 8.838 -9.889 -13.653 1.00 95.00 95 ASP A CA 1
ATOM 763 C C . ASP A 1 95 ? 7.621 -9.183 -14.253 1.00 95.00 95 ASP A C 1
ATOM 765 O O . ASP A 1 95 ? 6.815 -9.801 -14.937 1.00 95.00 95 ASP A O 1
ATOM 769 N N . LEU A 1 96 ? 7.493 -7.874 -14.039 1.00 95.00 96 LEU A N 1
ATOM 770 C CA . LEU A 1 96 ? 6.434 -7.053 -14.627 1.00 95.00 96 LEU A CA 1
ATOM 771 C C . LEU A 1 96 ? 6.786 -6.525 -16.033 1.00 95.00 96 LEU A C 1
ATOM 773 O O . LEU A 1 96 ? 6.075 -5.669 -16.571 1.00 95.00 96 LEU A O 1
ATOM 777 N N . GLY A 1 97 ? 7.905 -6.960 -16.624 1.00 93.81 97 GLY A N 1
ATOM 778 C CA . GLY A 1 97 ? 8.406 -6.427 -17.897 1.00 93.81 97 GLY A CA 1
ATOM 779 C C . GLY A 1 97 ? 8.910 -4.978 -17.793 1.00 93.81 97 GLY A C 1
ATOM 780 O O . GLY A 1 97 ? 8.950 -4.236 -18.784 1.00 93.81 97 GLY A O 1
ATOM 781 N N . LEU A 1 98 ? 9.285 -4.550 -16.587 1.00 94.88 98 LEU A N 1
ATOM 782 C CA . LEU A 1 98 ? 9.831 -3.236 -16.265 1.00 94.88 98 LEU A CA 1
ATOM 783 C C . LEU A 1 98 ? 11.341 -3.320 -15.996 1.00 94.88 98 LEU A C 1
ATOM 785 O O . LEU A 1 98 ? 11.912 -4.370 -15.709 1.00 94.88 98 LEU A O 1
ATOM 789 N N . ALA A 1 99 ? 12.026 -2.190 -16.107 1.00 94.38 99 ALA A N 1
ATOM 790 C CA . ALA A 1 99 ? 13.417 -2.025 -15.721 1.00 94.38 99 ALA A CA 1
ATOM 791 C C . ALA A 1 99 ? 13.495 -1.025 -14.570 1.00 94.38 99 ALA A C 1
ATOM 793 O O . ALA A 1 99 ? 13.080 0.126 -14.729 1.00 94.38 99 ALA A O 1
ATOM 794 N N . ALA A 1 100 ? 14.055 -1.470 -13.450 1.00 94.69 100 ALA A N 1
ATOM 795 C CA . ALA A 1 100 ? 14.518 -0.618 -12.369 1.00 94.69 100 ALA A CA 1
ATOM 796 C C . ALA A 1 100 ? 15.972 -0.217 -12.655 1.00 94.69 100 ALA A C 1
ATOM 798 O O . ALA A 1 100 ? 16.804 -1.067 -12.965 1.00 94.69 100 ALA A O 1
ATOM 799 N N . ARG A 1 101 ? 16.271 1.082 -12.617 1.00 92.69 101 ARG A N 1
ATOM 800 C CA . ARG A 1 101 ? 17.629 1.610 -12.785 1.00 92.69 101 ARG A CA 1
ATOM 801 C C . ARG A 1 101 ? 17.963 2.527 -11.625 1.00 92.69 101 ARG A C 1
ATOM 803 O O . ARG A 1 101 ? 17.280 3.533 -11.425 1.00 92.69 101 ARG A O 1
ATOM 810 N N . LEU A 1 102 ? 19.010 2.185 -10.887 1.00 89.62 102 LEU A N 1
ATOM 811 C CA . LEU A 1 102 ? 19.551 3.038 -9.840 1.00 89.62 102 LEU A CA 1
ATOM 812 C C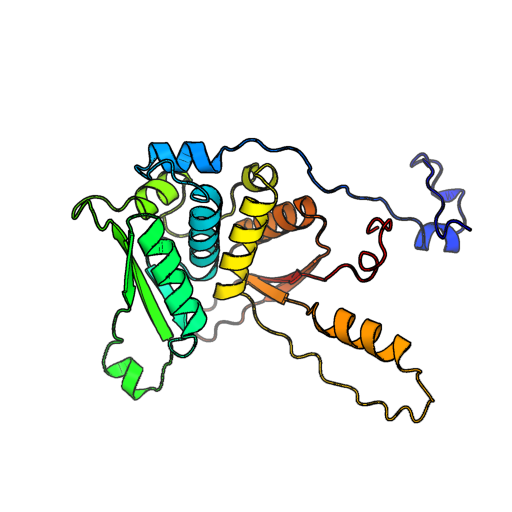 . LEU A 1 102 ? 20.308 4.207 -10.483 1.00 89.62 102 LEU A C 1
ATOM 814 O O . LEU A 1 102 ? 21.256 3.994 -11.237 1.00 89.62 102 LEU A O 1
ATOM 818 N N . TYR A 1 103 ? 19.890 5.437 -10.198 1.00 83.31 103 TYR A N 1
ATOM 819 C CA . TYR A 1 103 ? 20.634 6.625 -10.606 1.00 83.31 103 TYR A CA 1
ATOM 820 C C . TYR A 1 103 ? 21.760 6.919 -9.619 1.00 83.31 103 TYR A C 1
ATOM 822 O O . TYR A 1 103 ? 21.569 6.874 -8.400 1.00 83.31 103 TYR A O 1
ATOM 830 N N . GLU A 1 104 ? 22.929 7.264 -10.157 1.00 64.81 104 GLU A N 1
ATOM 831 C CA . GLU A 1 104 ? 24.003 7.831 -9.354 1.00 64.81 104 GLU A CA 1
ATOM 832 C C . GLU A 1 104 ? 23.654 9.253 -8.909 1.00 64.81 104 GLU A C 1
ATOM 834 O O . GLU A 1 104 ? 23.101 10.051 -9.667 1.00 64.81 104 GLU A O 1
ATOM 839 N N . GLN A 1 105 ? 23.986 9.558 -7.657 1.00 65.06 105 GLN A N 1
ATOM 840 C CA . GLN A 1 105 ? 23.931 10.912 -7.118 1.00 65.06 105 GLN A CA 1
ATOM 841 C C . GLN A 1 105 ? 24.827 11.861 -7.910 1.00 65.06 105 GLN A C 1
ATOM 843 O O . GLN A 1 105 ? 25.897 11.475 -8.384 1.00 65.06 105 GLN A O 1
ATOM 848 N N . LEU A 1 106 ? 24.429 13.132 -7.939 1.00 63.41 106 LEU A N 1
ATOM 849 C CA . LEU A 1 106 ? 25.342 14.217 -8.272 1.00 63.41 106 LEU A CA 1
ATOM 850 C C . LEU A 1 106 ? 26.528 14.177 -7.295 1.00 63.41 106 LEU A C 1
ATOM 852 O O . LEU A 1 106 ? 26.342 13.976 -6.096 1.00 63.41 106 LEU A O 1
ATOM 856 N N . GLU A 1 107 ? 27.745 14.401 -7.789 1.00 58.50 107 GLU A N 1
ATOM 857 C CA . GLU A 1 107 ? 28.994 14.343 -7.003 1.00 58.50 107 GLU A CA 1
ATOM 858 C C . GLU A 1 107 ? 28.953 15.171 -5.699 1.00 58.50 107 GLU A C 1
ATOM 860 O O . GLU A 1 107 ? 29.584 14.814 -4.705 1.00 58.50 107 GLU A O 1
ATOM 865 N N . ARG A 1 108 ? 28.136 16.234 -5.651 1.00 56.81 108 ARG A N 1
ATOM 866 C CA . ARG A 1 108 ? 27.908 17.038 -4.437 1.00 56.81 108 ARG A CA 1
ATOM 867 C C . ARG A 1 108 ? 27.265 16.256 -3.292 1.00 56.81 108 ARG A C 1
ATOM 869 O O . ARG A 1 108 ? 27.644 16.463 -2.143 1.00 56.81 108 ARG A O 1
ATOM 876 N N . ASP A 1 109 ? 26.334 15.356 -3.588 1.00 59.09 109 ASP A N 1
ATOM 877 C CA . ASP A 1 109 ? 25.634 14.594 -2.553 1.00 59.09 109 ASP A CA 1
ATOM 878 C C . ASP A 1 109 ? 26.517 13.455 -2.012 1.00 59.09 109 ASP A C 1
ATOM 880 O O . ASP A 1 109 ? 26.456 13.131 -0.823 1.00 59.09 109 ASP A O 1
ATOM 884 N N . LYS A 1 110 ? 27.407 12.909 -2.863 1.00 59.44 110 LYS A N 1
ATOM 885 C CA . LYS A 1 110 ? 28.466 11.969 -2.452 1.00 59.44 110 LYS A CA 1
ATOM 886 C C . LYS A 1 110 ? 29.447 12.646 -1.485 1.00 59.44 110 LYS A C 1
ATOM 888 O O . LYS A 1 110 ? 29.779 12.065 -0.454 1.0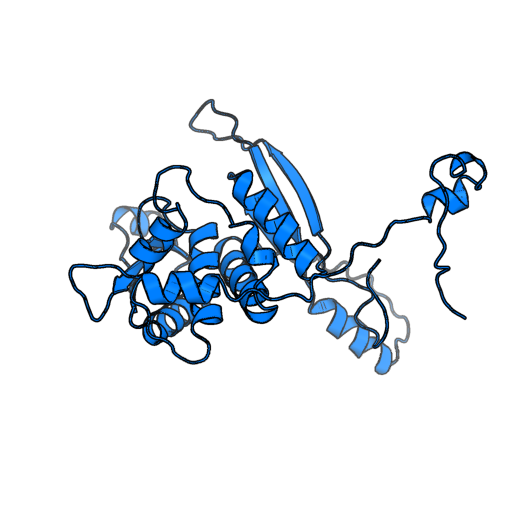0 59.44 110 LYS A O 1
ATOM 893 N N . ALA A 1 111 ? 29.851 13.888 -1.772 1.00 58.69 111 ALA A N 1
ATOM 894 C CA . ALA A 1 111 ? 30.763 14.666 -0.927 1.00 58.69 111 ALA A CA 1
ATOM 895 C C . ALA A 1 111 ? 30.185 15.004 0.464 1.00 58.69 111 ALA A C 1
ATOM 897 O O . ALA A 1 111 ? 30.942 15.198 1.411 1.00 58.69 111 ALA A O 1
ATOM 898 N N . GLN A 1 112 ? 28.855 15.035 0.607 1.00 61.66 112 GLN A N 1
ATOM 899 C CA . GLN A 1 112 ? 28.163 15.235 1.888 1.00 61.66 112 GLN A CA 1
ATOM 900 C C . GLN A 1 112 ? 27.817 13.920 2.613 1.00 61.66 112 GLN A C 1
ATOM 902 O O . GLN A 1 112 ? 27.154 13.947 3.647 1.00 61.66 112 GLN A O 1
ATOM 907 N N . GLY A 1 113 ? 28.239 12.763 2.086 1.00 61.16 113 GLY A N 1
ATOM 908 C CA . GLY A 1 113 ? 27.955 11.455 2.684 1.00 61.16 113 GLY A CA 1
ATOM 909 C C . GLY A 1 113 ? 26.475 11.055 2.644 1.00 61.16 113 GLY A C 1
ATOM 910 O O . GLY A 1 113 ? 26.055 10.187 3.412 1.00 61.16 113 GLY A O 1
ATOM 911 N N . SER A 1 114 ? 25.668 11.679 1.777 1.00 65.69 114 SER A N 1
ATOM 912 C CA . SER A 1 114 ? 24.243 11.372 1.662 1.00 65.69 114 SER A CA 1
ATOM 913 C C . SER A 1 114 ? 24.052 9.975 1.076 1.00 65.69 114 SER A C 1
ATOM 915 O O . SER A 1 114 ? 24.481 9.686 -0.036 1.00 65.69 114 SER A O 1
ATOM 917 N N . MET A 1 115 ? 23.373 9.098 1.815 1.00 69.12 115 MET A N 1
ATOM 918 C CA . MET A 1 115 ? 23.141 7.703 1.414 1.00 69.12 115 MET A CA 1
ATOM 919 C C . MET A 1 115 ? 21.865 7.518 0.569 1.00 69.12 115 MET A C 1
ATOM 921 O O . MET A 1 115 ? 21.475 6.383 0.278 1.00 69.12 115 MET A O 1
ATOM 925 N N . SER A 1 116 ? 21.214 8.622 0.190 1.00 78.00 116 SER A N 1
ATOM 926 C CA . SER A 1 116 ? 19.972 8.636 -0.584 1.00 78.00 116 SER A CA 1
ATOM 927 C C . SER A 1 116 ? 20.234 8.345 -2.064 1.00 78.00 116 SER A C 1
ATOM 929 O O . SER A 1 116 ? 21.089 8.959 -2.700 1.00 78.00 116 SER A O 1
ATOM 931 N N . GLY A 1 117 ? 19.511 7.379 -2.619 1.00 84.94 117 GLY A N 1
ATOM 932 C CA . GLY A 1 117 ? 19.491 7.056 -4.041 1.00 84.94 117 GLY A CA 1
ATOM 933 C C . GLY A 1 117 ? 18.091 7.210 -4.621 1.00 84.94 117 GLY A C 1
ATOM 934 O O . GLY A 1 117 ? 17.111 7.373 -3.896 1.00 84.94 117 GLY A O 1
ATOM 935 N N . ARG A 1 118 ? 17.986 7.133 -5.950 1.00 90.25 118 ARG A N 1
ATOM 936 C CA . ARG A 1 118 ? 16.693 7.058 -6.643 1.00 90.25 118 ARG A CA 1
ATOM 937 C C . ARG A 1 118 ? 16.704 5.899 -7.624 1.00 90.25 118 ARG A C 1
ATOM 939 O O . ARG A 1 118 ? 17.623 5.785 -8.434 1.00 90.25 118 ARG A O 1
ATOM 946 N N . VAL A 1 119 ? 15.667 5.074 -7.582 1.00 92.50 119 VAL A N 1
ATOM 947 C CA . VAL A 1 119 ? 15.407 4.041 -8.587 1.00 92.50 119 VAL A CA 1
ATOM 948 C C . VAL A 1 119 ? 14.363 4.569 -9.552 1.00 92.50 119 VAL A C 1
ATOM 950 O O . VAL A 1 119 ? 13.295 5.010 -9.135 1.00 92.50 119 VAL A O 1
ATOM 953 N N . SER A 1 120 ? 14.658 4.527 -10.846 1.00 93.88 120 SER A N 1
ATOM 954 C CA . SER A 1 120 ? 13.678 4.813 -11.888 1.00 93.88 120 SER A CA 1
ATOM 955 C C . SER A 1 120 ? 13.147 3.541 -12.498 1.00 93.88 120 SER A C 1
ATOM 957 O O . SER A 1 120 ? 13.906 2.659 -12.896 1.00 93.88 120 SER A O 1
ATOM 959 N N . ILE A 1 121 ? 11.828 3.486 -12.588 1.00 94.06 121 ILE A N 1
ATOM 960 C CA . ILE A 1 121 ? 11.083 2.383 -13.164 1.00 94.06 121 ILE A CA 1
ATOM 961 C C . ILE A 1 121 ? 10.692 2.784 -14.579 1.00 94.06 121 ILE A C 1
ATOM 963 O O . ILE A 1 121 ? 10.051 3.814 -14.782 1.00 94.06 121 ILE A O 1
ATOM 967 N N . THR A 1 122 ? 11.056 1.967 -15.560 1.00 91.81 122 THR A N 1
ATOM 968 C CA . THR A 1 122 ? 10.772 2.174 -16.990 1.00 91.81 122 THR A CA 1
ATOM 969 C C . THR A 1 122 ? 10.242 0.886 -17.619 1.00 91.81 122 THR A C 1
ATOM 971 O O . THR A 1 122 ? 10.385 -0.180 -17.037 1.00 91.81 122 THR A O 1
ATOM 974 N N . SER A 1 123 ? 9.592 0.947 -18.785 1.00 88.19 123 SER A N 1
ATOM 975 C CA . SER A 1 123 ? 9.212 -0.281 -19.507 1.00 88.19 123 SER A CA 1
ATOM 976 C C . SER A 1 123 ? 10.430 -0.844 -20.243 1.00 88.19 123 SER A C 1
ATOM 978 O O . SER A 1 123 ? 11.133 -0.077 -20.899 1.00 88.19 123 SER A O 1
ATOM 980 N N . ARG A 1 124 ? 10.663 -2.165 -20.174 1.00 83.06 124 ARG A N 1
ATOM 981 C CA . ARG A 1 124 ? 11.723 -2.829 -20.964 1.00 83.06 124 ARG A CA 1
ATOM 982 C C . ARG A 1 124 ? 11.371 -2.918 -22.442 1.00 83.06 124 ARG A C 1
ATOM 984 O O . ARG A 1 124 ? 12.243 -2.816 -23.294 1.00 83.06 124 ARG A O 1
ATOM 991 N N . VAL A 1 125 ? 10.092 -3.134 -22.729 1.00 73.06 125 VAL A N 1
ATOM 992 C CA . VAL A 1 125 ? 9.612 -3.461 -24.077 1.00 73.06 125 VAL A CA 1
ATOM 993 C C . VAL A 1 125 ? 9.312 -2.193 -24.879 1.00 73.06 125 VAL A C 1
ATOM 995 O O . VAL A 1 125 ? 9.458 -2.173 -26.096 1.00 73.06 125 VAL A O 1
ATOM 998 N N . HIS A 1 126 ? 8.900 -1.112 -24.209 1.00 67.62 126 HIS A N 1
ATOM 999 C CA . HIS A 1 126 ? 8.442 0.105 -24.875 1.00 67.62 126 HIS A CA 1
ATOM 1000 C C . HIS A 1 126 ? 9.241 1.332 -24.437 1.00 67.62 126 HIS A C 1
ATOM 1002 O O . HIS A 1 126 ? 8.886 2.012 -23.475 1.00 67.62 126 HIS A O 1
ATOM 1008 N N . ASN A 1 127 ? 10.239 1.706 -25.243 1.00 61.22 127 ASN A N 1
ATOM 1009 C CA . ASN A 1 127 ? 11.067 2.900 -25.017 1.00 61.22 127 ASN A CA 1
ATOM 1010 C C . ASN A 1 127 ? 10.268 4.218 -24.925 1.00 61.22 127 ASN A C 1
ATOM 1012 O O . ASN A 1 127 ? 10.786 5.212 -24.427 1.00 61.22 127 ASN A O 1
ATOM 1016 N N . ARG A 1 128 ? 9.010 4.252 -25.396 1.00 63.91 128 ARG A N 1
ATOM 1017 C CA . ARG A 1 128 ? 8.154 5.455 -25.381 1.00 63.91 128 ARG A CA 1
ATOM 1018 C C . ARG A 1 128 ? 7.005 5.420 -24.370 1.00 63.91 128 ARG A C 1
ATOM 1020 O O . ARG A 1 128 ? 6.406 6.464 -24.122 1.00 63.91 128 ARG A O 1
ATOM 1027 N N . ARG A 1 129 ? 6.666 4.262 -23.784 1.00 80.50 129 ARG A N 1
ATOM 1028 C CA . ARG A 1 129 ? 5.502 4.135 -22.888 1.00 80.50 129 ARG A CA 1
ATOM 1029 C C . ARG A 1 129 ? 5.865 3.401 -21.608 1.00 80.50 129 ARG A C 1
ATOM 1031 O O . ARG A 1 129 ? 6.092 2.201 -21.600 1.00 80.50 129 ARG A O 1
ATOM 1038 N N . ASN A 1 130 ? 5.840 4.131 -20.502 1.00 89.94 130 ASN A N 1
ATOM 1039 C CA . ASN A 1 130 ? 6.003 3.558 -19.177 1.00 89.94 130 ASN A CA 1
ATOM 1040 C C . ASN A 1 130 ? 4.658 2.996 -18.679 1.00 89.94 130 ASN A C 1
ATOM 1042 O O . ASN A 1 130 ? 3.731 3.761 -18.381 1.00 89.94 130 ASN A O 1
ATOM 1046 N N . TYR A 1 131 ? 4.537 1.667 -18.618 1.00 93.88 131 TYR A N 1
ATOM 1047 C CA . TYR A 1 131 ? 3.318 0.989 -18.161 1.00 93.88 131 TYR A CA 1
ATOM 1048 C C . TYR A 1 131 ? 2.994 1.285 -16.702 1.00 93.88 131 TYR A C 1
ATOM 1050 O O . TYR A 1 131 ? 1.829 1.513 -16.383 1.00 93.88 131 TYR A O 1
ATOM 1058 N N . PHE A 1 132 ? 4.010 1.411 -15.848 1.00 95.88 132 PHE A N 1
ATOM 1059 C CA . PHE A 1 132 ? 3.813 1.773 -14.450 1.00 95.88 132 PHE A CA 1
ATOM 1060 C C . PHE A 1 132 ? 3.220 3.182 -14.308 1.00 95.88 132 PHE A C 1
ATOM 1062 O O . PHE A 1 132 ? 2.188 3.353 -13.664 1.00 95.88 132 PHE A O 1
ATOM 1069 N N . MET A 1 133 ? 3.753 4.188 -15.014 1.00 95.12 133 MET A N 1
ATOM 1070 C CA . MET A 1 133 ? 3.129 5.526 -15.015 1.00 95.12 133 MET A CA 1
ATOM 1071 C C . MET A 1 133 ? 1.747 5.545 -15.663 1.00 95.12 133 MET A C 1
ATOM 1073 O O . MET A 1 133 ? 0.880 6.311 -15.243 1.00 95.12 133 MET A O 1
ATOM 1077 N N . THR A 1 134 ? 1.524 4.731 -16.696 1.00 95.69 134 THR A N 1
ATOM 1078 C CA . THR A 1 134 ? 0.196 4.588 -17.310 1.00 95.69 134 THR A CA 1
ATOM 1079 C C . THR A 1 134 ? -0.802 4.057 -16.282 1.00 95.69 134 THR A C 1
ATOM 1081 O O . THR A 1 134 ? -1.893 4.611 -16.150 1.00 95.69 134 THR A O 1
ATOM 1084 N N . PHE A 1 135 ? -0.404 3.045 -15.513 1.00 97.00 135 PHE A N 1
ATOM 1085 C CA . PHE A 1 135 ? -1.181 2.478 -14.420 1.00 97.00 135 PHE A CA 1
ATOM 1086 C C . PHE A 1 135 ? -1.473 3.503 -13.326 1.00 97.00 135 PHE A C 1
ATOM 1088 O O . PHE A 1 135 ? -2.644 3.758 -13.044 1.00 97.00 135 PHE A O 1
ATOM 1095 N N . LEU A 1 136 ? -0.450 4.182 -12.800 1.00 97.06 136 LEU A N 1
ATOM 1096 C CA . LEU A 1 136 ? -0.621 5.228 -11.788 1.00 97.06 136 LEU A CA 1
ATOM 1097 C C . LEU A 1 136 ? -1.597 6.316 -12.263 1.00 97.06 136 LEU A C 1
ATOM 1099 O O . LEU A 1 136 ? -2.538 6.668 -11.552 1.00 97.06 136 LEU A O 1
ATOM 1103 N N . ARG A 1 137 ? -1.464 6.791 -13.508 1.00 96.12 137 ARG A N 1
ATOM 1104 C CA . ARG A 1 137 ? -2.385 7.787 -14.086 1.00 96.12 137 ARG A CA 1
ATOM 1105 C C . ARG A 1 137 ? -3.809 7.267 -14.243 1.00 96.12 137 ARG A C 1
ATOM 1107 O O . ARG A 1 137 ? -4.752 8.017 -13.997 1.00 96.12 137 ARG A O 1
ATOM 1114 N N . ARG A 1 138 ? -4.000 5.994 -14.604 1.00 95.88 138 ARG A N 1
ATOM 1115 C CA . ARG A 1 138 ? -5.334 5.362 -14.624 1.00 95.88 138 ARG A CA 1
ATOM 1116 C C . ARG A 1 138 ? -5.940 5.259 -13.231 1.00 95.88 138 ARG A C 1
ATOM 1118 O O . ARG A 1 138 ? -7.158 5.339 -13.095 1.00 95.88 138 ARG A O 1
ATOM 1125 N N . LEU A 1 139 ? -5.102 5.141 -12.206 1.00 96.31 139 LEU A N 1
ATOM 1126 C CA . LEU A 1 139 ? -5.501 5.274 -10.812 1.00 96.31 139 LEU A CA 1
ATOM 1127 C C . LEU A 1 139 ? -5.630 6.732 -10.366 1.00 96.31 139 LEU A C 1
ATOM 1129 O O . LEU A 1 139 ? -5.801 6.971 -9.176 1.00 96.31 139 LEU A O 1
ATOM 1133 N N . GLY A 1 140 ? -5.602 7.718 -11.266 1.00 96.06 140 GLY A N 1
ATOM 1134 C CA . GLY A 1 140 ? -5.699 9.141 -10.932 1.00 96.06 140 GLY A CA 1
ATOM 1135 C C . GLY A 1 140 ? -4.551 9.656 -10.057 1.00 96.06 140 GLY A C 1
ATOM 1136 O O . GLY A 1 140 ? -4.757 10.627 -9.330 1.00 96.06 140 GLY A O 1
ATOM 1137 N N . LEU A 1 141 ? -3.402 8.980 -10.099 1.00 95.56 141 LEU A N 1
ATOM 1138 C CA . LEU A 1 141 ? -2.128 9.362 -9.486 1.00 95.56 141 LEU A CA 1
ATOM 1139 C C . LEU A 1 141 ? -1.214 9.984 -10.569 1.00 95.56 141 LEU A C 1
ATOM 1141 O O . LEU A 1 141 ? -1.629 10.172 -11.718 1.00 95.56 141 LEU A O 1
ATOM 1145 N N . GLY A 1 142 ? 0.043 10.291 -10.239 1.00 91.06 142 GLY A N 1
ATOM 1146 C CA . GLY A 1 142 ? 1.017 10.811 -11.213 1.00 91.06 142 GLY A CA 1
ATOM 1147 C C . GLY A 1 142 ? 0.906 12.319 -11.476 1.00 91.06 142 GLY A C 1
ATOM 1148 O O . GLY A 1 142 ? 1.285 12.791 -12.549 1.00 91.06 142 GLY A O 1
ATOM 1149 N N . LYS A 1 143 ? 0.332 13.063 -10.526 1.00 93.38 143 LYS A N 1
ATOM 1150 C CA . LYS A 1 143 ? 0.295 14.532 -10.461 1.00 93.38 143 LYS A CA 1
ATOM 1151 C C . LYS A 1 143 ? 0.789 15.013 -9.092 1.00 93.38 143 LYS A C 1
ATOM 1153 O O . LYS A 1 143 ? 0.659 14.291 -8.099 1.00 93.38 143 LYS A O 1
ATOM 1158 N N . SER A 1 144 ? 1.263 16.255 -9.016 1.00 90.06 144 SER A N 1
ATOM 1159 C CA . SER A 1 144 ? 1.639 16.866 -7.735 1.00 90.06 144 SER A CA 1
ATOM 1160 C C . SER A 1 144 ? 0.490 16.779 -6.723 1.00 90.06 144 SER A C 1
ATOM 1162 O O . SER A 1 144 ? -0.666 17.027 -7.070 1.00 90.06 144 SER A O 1
ATOM 1164 N N . GLY A 1 145 ? 0.794 16.346 -5.497 1.00 86.31 145 GLY A N 1
ATOM 1165 C CA . GLY A 1 145 ? -0.191 16.194 -4.418 1.00 86.31 145 GLY A CA 1
ATOM 1166 C C . GLY A 1 145 ? -1.228 15.079 -4.618 1.00 86.31 145 GLY A C 1
ATOM 1167 O O . GLY A 1 145 ? -2.167 14.971 -3.835 1.00 86.31 145 GLY A O 1
ATOM 1168 N N . SER A 1 146 ? -1.084 14.231 -5.643 1.00 92.06 146 SER A N 1
ATOM 1169 C CA . SER A 1 146 ? -2.054 13.168 -5.953 1.00 92.06 146 SER A CA 1
ATOM 1170 C C . SER A 1 146 ? -1.729 11.810 -5.329 1.00 92.06 146 SER A C 1
ATOM 1172 O O . SER A 1 146 ? -2.280 10.809 -5.770 1.00 92.06 146 SER A O 1
ATOM 1174 N N . LYS A 1 147 ? -0.864 11.730 -4.313 1.00 95.31 147 LYS A N 1
ATOM 1175 C CA . LYS A 1 147 ? -0.632 10.469 -3.593 1.00 95.31 147 LYS A CA 1
ATOM 1176 C C . LYS A 1 147 ? -1.825 10.145 -2.690 1.00 95.31 147 LYS A C 1
ATOM 1178 O O . LYS A 1 147 ? -2.164 10.915 -1.795 1.00 95.31 147 LYS A O 1
ATOM 1183 N N . TYR A 1 148 ? -2.471 9.010 -2.938 1.00 97.06 148 TYR A N 1
ATOM 1184 C CA . TYR A 1 148 ? -3.514 8.442 -2.084 1.00 97.06 148 TYR A CA 1
ATOM 1185 C C . TYR A 1 148 ? -3.701 6.959 -2.395 1.00 97.06 148 TYR A C 1
ATOM 1187 O O . TYR A 1 148 ? -3.368 6.487 -3.485 1.00 97.06 148 TYR A O 1
ATOM 1195 N N . ILE A 1 149 ? -4.280 6.231 -1.445 1.00 97.62 149 ILE A N 1
ATOM 1196 C CA . ILE A 1 149 ? -4.616 4.817 -1.609 1.00 97.62 149 ILE A CA 1
ATOM 1197 C C . ILE A 1 149 ? -6.073 4.725 -2.052 1.00 97.62 149 ILE A C 1
ATOM 1199 O O . ILE A 1 149 ? -6.959 5.398 -1.521 1.00 97.62 149 ILE A O 1
ATOM 1203 N N . ARG A 1 150 ? -6.345 3.909 -3.069 1.00 97.06 150 ARG A N 1
ATOM 1204 C CA . ARG A 1 150 ? -7.703 3.760 -3.593 1.00 97.06 150 ARG A CA 1
ATOM 1205 C C . ARG A 1 150 ? -8.562 2.957 -2.617 1.00 97.06 150 ARG A C 1
ATOM 1207 O O . ARG A 1 150 ? -8.203 1.847 -2.255 1.00 97.06 150 ARG A O 1
ATOM 1214 N N . TRP A 1 151 ? -9.745 3.475 -2.273 1.00 95.69 151 TRP A N 1
ATOM 1215 C CA . TRP A 1 151 ? -10.665 2.832 -1.319 1.00 95.69 151 TRP A CA 1
ATOM 1216 C C . TRP A 1 151 ? -11.030 1.390 -1.686 1.00 95.69 151 TRP A C 1
ATOM 1218 O O . TRP A 1 151 ? -11.308 0.584 -0.804 1.00 95.69 151 TRP A O 1
ATOM 1228 N N . TRP A 1 152 ? -11.049 1.064 -2.981 1.00 96.38 152 TRP A N 1
ATOM 1229 C CA . TRP A 1 152 ? -11.387 -0.270 -3.464 1.00 96.38 152 TRP A CA 1
ATOM 1230 C C . TRP A 1 152 ? -10.277 -1.295 -3.204 1.00 96.38 152 TRP A C 1
ATOM 1232 O O . TRP A 1 152 ? -10.581 -2.480 -3.213 1.00 96.38 152 TRP A O 1
ATOM 1242 N N . LEU A 1 153 ? -9.045 -0.862 -2.889 1.00 97.31 153 LEU A N 1
ATOM 1243 C CA . LEU A 1 153 ? -7.936 -1.751 -2.526 1.00 97.31 153 LEU A CA 1
ATOM 1244 C C . LEU A 1 153 ? -8.281 -2.616 -1.308 1.00 97.31 153 LEU A C 1
ATOM 1246 O O . LEU A 1 153 ? -7.886 -3.769 -1.238 1.00 97.31 153 LEU A O 1
ATOM 1250 N N . ARG A 1 154 ? -9.109 -2.102 -0.389 1.00 96.00 154 ARG A N 1
ATOM 1251 C CA . ARG A 1 154 ? -9.604 -2.847 0.781 1.00 96.00 154 ARG A CA 1
ATOM 1252 C C . ARG A 1 154 ? -10.449 -4.081 0.433 1.00 96.00 154 ARG A C 1
ATOM 1254 O O . ARG A 1 154 ? -10.790 -4.839 1.330 1.00 96.00 154 ARG A O 1
ATOM 1261 N N . LYS A 1 155 ? -10.876 -4.191 -0.828 1.00 96.56 155 LYS A N 1
ATOM 1262 C CA . LYS A 1 155 ? -11.665 -5.295 -1.384 1.00 96.56 155 LYS A CA 1
ATOM 1263 C C . LYS A 1 155 ? -10.864 -6.100 -2.414 1.00 96.56 155 LYS A C 1
ATOM 1265 O O . LYS A 1 155 ? -11.457 -6.839 -3.185 1.00 96.56 155 LYS A O 1
ATOM 1270 N N . GLU A 1 156 ? -9.558 -5.883 -2.544 1.00 97.50 156 GLU A N 1
ATOM 1271 C CA . GLU A 1 156 ? -8.709 -6.806 -3.305 1.00 97.50 156 GLU A CA 1
ATOM 1272 C C . GLU A 1 156 ? -8.422 -8.057 -2.475 1.00 97.50 156 GLU A C 1
ATOM 1274 O O . GLU A 1 156 ? -8.744 -8.095 -1.283 1.00 97.50 156 GLU A O 1
ATOM 1279 N N . SER A 1 157 ? -7.796 -9.056 -3.098 1.00 96.56 157 SER A N 1
ATOM 1280 C CA . SER A 1 157 ? -7.387 -10.255 -2.378 1.00 96.56 157 SER A CA 1
ATOM 1281 C C . SER A 1 157 ? -6.503 -9.932 -1.184 1.00 96.56 157 SER A C 1
ATOM 1283 O O . SER A 1 157 ? -5.795 -8.917 -1.160 1.00 96.56 157 SER A O 1
ATOM 1285 N N . THR A 1 158 ? -6.556 -10.783 -0.161 1.00 95.81 158 THR A N 1
ATOM 1286 C CA . THR A 1 158 ? -5.712 -10.624 1.033 1.00 95.81 158 THR A CA 1
ATOM 1287 C C . THR A 1 158 ? -4.240 -10.496 0.647 1.00 95.81 158 THR A C 1
ATOM 1289 O O . THR A 1 158 ? -3.603 -9.525 1.047 1.00 95.81 158 THR A O 1
ATOM 1292 N N . SER A 1 159 ? -3.751 -11.344 -0.261 1.00 97.06 159 SER A N 1
ATOM 1293 C CA . SER A 1 159 ? -2.376 -11.273 -0.766 1.00 97.06 159 SER A CA 1
ATOM 1294 C C . SER A 1 159 ? -2.056 -9.936 -1.443 1.00 97.06 159 SER A C 1
ATOM 1296 O O . SER A 1 159 ? -1.033 -9.329 -1.149 1.00 97.06 159 SER A O 1
ATOM 1298 N N . VAL A 1 160 ? -2.938 -9.391 -2.288 1.00 98.06 160 VAL A N 1
ATOM 1299 C CA . VAL A 1 160 ? -2.716 -8.070 -2.908 1.00 98.06 160 VAL A CA 1
ATOM 1300 C C . VAL A 1 160 ? -2.629 -6.958 -1.858 1.00 98.06 160 VAL A C 1
ATOM 1302 O O . VAL A 1 160 ? -1.777 -6.070 -1.954 1.00 98.06 160 VAL A O 1
ATOM 1305 N N . ARG A 1 161 ? -3.504 -6.995 -0.850 1.00 98.06 161 ARG A N 1
ATOM 1306 C CA . ARG A 1 161 ? -3.526 -6.012 0.242 1.00 98.06 161 ARG A CA 1
ATOM 1307 C C . ARG A 1 161 ? -2.257 -6.085 1.092 1.00 98.06 161 ARG A C 1
ATOM 1309 O O . ARG A 1 161 ? -1.699 -5.041 1.429 1.00 98.06 161 ARG A O 1
ATOM 1316 N N . GLU A 1 162 ? -1.789 -7.294 1.389 1.00 97.38 162 GLU A N 1
ATOM 1317 C CA . GLU A 1 162 ? -0.545 -7.549 2.119 1.00 97.38 162 GLU A CA 1
ATOM 1318 C C . GLU A 1 162 ? 0.680 -7.095 1.327 1.00 97.38 162 GLU A C 1
ATOM 1320 O O . GLU A 1 162 ? 1.511 -6.374 1.872 1.00 97.38 162 GLU A O 1
ATOM 1325 N N . TYR A 1 163 ? 0.767 -7.422 0.035 1.00 98.38 163 TYR A N 1
ATOM 1326 C CA . TYR A 1 163 ? 1.882 -6.999 -0.817 1.00 98.38 163 TYR A CA 1
ATOM 1327 C C . TYR A 1 163 ? 1.947 -5.478 -0.956 1.00 98.38 163 TYR A C 1
ATOM 1329 O O . TYR A 1 163 ? 3.032 -4.903 -0.871 1.00 98.38 163 TYR A O 1
ATOM 1337 N N . PHE A 1 164 ? 0.800 -4.807 -1.109 1.00 98.56 164 PHE A N 1
ATOM 1338 C CA . PHE A 1 164 ? 0.760 -3.345 -1.095 1.00 98.56 164 PHE A CA 1
ATOM 1339 C C . PHE A 1 164 ? 1.310 -2.778 0.218 1.00 98.56 164 PHE A C 1
ATOM 1341 O O . PHE A 1 164 ? 2.126 -1.854 0.206 1.00 98.56 164 PHE A O 1
ATOM 1348 N N . LEU A 1 165 ? 0.865 -3.322 1.354 1.00 97.38 165 LEU A N 1
ATOM 1349 C CA . LEU A 1 165 ? 1.301 -2.856 2.666 1.00 97.38 165 LEU A CA 1
ATOM 1350 C C . LEU A 1 165 ? 2.789 -3.149 2.902 1.00 97.38 165 LEU A C 1
ATOM 1352 O O . LEU A 1 165 ? 3.484 -2.288 3.430 1.00 97.38 165 LEU A O 1
ATOM 1356 N N . ALA A 1 166 ? 3.288 -4.303 2.456 1.00 96.50 166 ALA A N 1
ATOM 1357 C CA . ALA A 1 166 ? 4.701 -4.663 2.508 1.00 96.50 166 ALA A CA 1
ATOM 1358 C C . ALA A 1 166 ? 5.559 -3.681 1.702 1.00 96.50 166 ALA A C 1
ATOM 1360 O O . ALA A 1 166 ? 6.540 -3.164 2.221 1.00 96.50 166 ALA A O 1
ATOM 1361 N N . GLY A 1 167 ? 5.146 -3.341 0.476 1.00 97.81 167 GLY A N 1
ATOM 1362 C CA . GLY A 1 167 ? 5.849 -2.345 -0.332 1.00 97.81 167 GLY A CA 1
ATOM 1363 C C . GLY A 1 167 ? 5.897 -0.972 0.337 1.00 97.81 167 GLY A C 1
ATOM 1364 O O . GLY A 1 167 ? 6.939 -0.319 0.319 1.00 97.81 167 GLY A O 1
ATOM 1365 N N . LEU A 1 168 ? 4.790 -0.553 0.961 1.00 97.25 168 LEU A N 1
ATOM 1366 C CA . LEU A 1 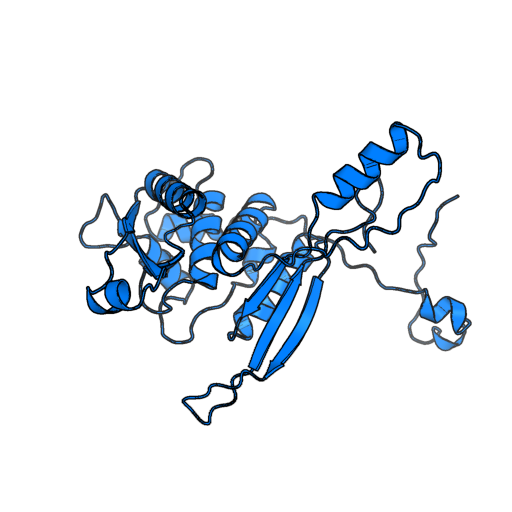168 ? 4.713 0.705 1.704 1.00 97.25 168 LEU A CA 1
ATOM 1367 C C . LEU A 1 168 ? 5.626 0.701 2.941 1.00 97.25 168 LEU A C 1
ATOM 1369 O O . LEU A 1 168 ? 6.336 1.680 3.166 1.00 97.25 168 LEU A O 1
ATOM 1373 N N . ILE A 1 169 ? 5.625 -0.392 3.709 1.00 94.75 169 ILE A N 1
ATOM 1374 C CA . ILE A 1 169 ? 6.481 -0.584 4.888 1.00 94.75 169 ILE A CA 1
ATOM 1375 C C . ILE A 1 169 ? 7.958 -0.599 4.499 1.00 94.75 169 ILE A C 1
ATOM 1377 O O . ILE A 1 169 ? 8.742 0.073 5.154 1.00 94.75 169 ILE A O 1
ATOM 1381 N N . ASP A 1 170 ? 8.336 -1.312 3.439 1.00 94.56 170 ASP A N 1
ATOM 1382 C CA . ASP A 1 170 ? 9.732 -1.369 2.997 1.00 94.56 170 ASP A CA 1
ATOM 1383 C C . ASP A 1 170 ? 10.259 0.038 2.652 1.00 94.56 170 ASP A C 1
ATOM 1385 O O . ASP A 1 170 ? 11.428 0.326 2.878 1.00 94.56 170 ASP A O 1
ATOM 1389 N N . SER A 1 171 ? 9.417 0.927 2.104 1.00 94.00 171 SER A N 1
ATOM 1390 C CA . SER A 1 171 ? 9.808 2.319 1.812 1.00 94.00 171 SER A CA 1
ATOM 1391 C C . SER A 1 171 ? 9.794 3.240 3.038 1.00 94.00 171 SER A C 1
ATOM 1393 O O . SER A 1 171 ? 10.810 3.814 3.405 1.00 94.00 171 SER A O 1
ATOM 1395 N N . ASP A 1 172 ? 8.642 3.369 3.696 1.00 90.44 172 ASP A N 1
ATOM 1396 C CA . ASP A 1 172 ? 8.365 4.451 4.653 1.00 90.44 172 ASP A CA 1
ATOM 1397 C C . ASP A 1 172 ? 8.127 3.922 6.082 1.00 90.44 172 ASP A C 1
ATOM 1399 O O . ASP A 1 172 ? 7.777 4.656 7.011 1.00 90.44 172 ASP A O 1
ATOM 1403 N N . GLY A 1 173 ? 8.284 2.611 6.271 1.00 83.88 173 GLY A N 1
ATOM 1404 C CA . GLY A 1 173 ? 8.239 1.963 7.569 1.00 83.88 173 GLY A CA 1
ATOM 1405 C C . GLY A 1 173 ? 9.536 2.199 8.330 1.00 83.88 173 GLY A C 1
ATOM 1406 O O . GLY A 1 173 ? 10.622 1.850 7.877 1.00 83.88 173 GLY A O 1
ATOM 1407 N N . CYS A 1 174 ? 9.431 2.755 9.534 1.00 79.44 174 CYS A N 1
ATOM 1408 C CA . CYS A 1 174 ? 10.566 2.851 10.442 1.00 79.44 174 CYS A CA 1
ATOM 1409 C C . CYS A 1 174 ? 10.521 1.708 11.457 1.00 79.44 174 CYS A C 1
ATOM 1411 O O . CYS A 1 174 ? 9.464 1.328 11.955 1.00 79.44 174 CYS A O 1
ATOM 1413 N N . TYR A 1 175 ? 11.680 1.157 11.788 1.00 71.31 175 TYR A N 1
ATOM 1414 C CA . TYR A 1 175 ? 11.804 0.143 12.820 1.00 71.31 175 TYR A CA 1
ATOM 1415 C C . TYR A 1 175 ? 11.939 0.805 14.198 1.00 71.31 175 TYR A C 1
ATOM 1417 O O . TYR A 1 175 ? 12.937 1.467 14.481 1.00 71.31 175 TYR A O 1
ATOM 1425 N N . GLU A 1 176 ? 10.957 0.613 15.085 1.00 65.31 176 GLU A N 1
ATOM 1426 C CA . GLU A 1 176 ? 11.133 0.932 16.507 1.00 65.31 176 GLU A CA 1
ATOM 1427 C C . GLU A 1 176 ? 11.795 -0.263 17.201 1.00 65.31 176 GLU A C 1
ATOM 1429 O O . GLU A 1 176 ? 11.153 -1.277 17.489 1.00 65.31 176 GLU A O 1
ATOM 1434 N N . GLU A 1 177 ? 13.095 -0.145 17.482 1.00 58.03 177 GLU A N 1
ATOM 1435 C CA . GLU A 1 177 ? 13.794 -1.126 18.303 1.00 58.03 177 GLU A CA 1
ATOM 1436 C C . GLU A 1 177 ? 13.182 -1.115 19.702 1.00 58.03 177 GLU A C 1
ATOM 1438 O O . GLU A 1 177 ? 13.255 -0.132 20.446 1.00 58.03 177 GLU A O 1
ATOM 1443 N N . GLN A 1 178 ? 12.512 -2.209 20.051 1.00 55.66 178 GLN A N 1
ATOM 1444 C CA . GLN A 1 178 ? 11.915 -2.358 21.363 1.00 55.66 178 GLN A CA 1
ATOM 1445 C C . GLN A 1 178 ? 13.066 -2.458 22.366 1.00 55.66 178 GLN A C 1
ATOM 1447 O O . GLN A 1 178 ? 13.696 -3.509 22.486 1.00 55.66 178 GLN A O 1
ATOM 1452 N N . ARG A 1 179 ? 13.392 -1.338 23.033 1.00 50.22 179 ARG A N 1
ATOM 1453 C CA . ARG A 1 179 ? 14.425 -1.296 24.074 1.00 50.22 179 ARG A CA 1
ATOM 1454 C C . ARG A 1 179 ? 14.152 -2.438 25.042 1.00 50.22 179 ARG A C 1
ATOM 1456 O O . ARG A 1 179 ? 13.124 -2.451 25.717 1.00 50.22 179 ARG A O 1
ATOM 1463 N N . ARG A 1 180 ? 15.062 -3.412 25.063 1.00 49.72 180 ARG A N 1
ATOM 1464 C CA . ARG A 1 180 ? 15.040 -4.515 26.015 1.00 49.72 180 ARG A CA 1
ATOM 1465 C C . ARG A 1 180 ? 15.197 -3.909 27.404 1.00 49.72 180 ARG A C 1
ATOM 1467 O O . ARG A 1 180 ? 16.307 -3.596 27.821 1.00 49.72 180 ARG A O 1
ATOM 1474 N N . SER A 1 181 ? 14.098 -3.746 28.126 1.00 42.50 181 SER A N 1
ATOM 1475 C CA . SER A 1 181 ? 14.164 -3.718 29.579 1.00 42.50 181 SER A CA 1
ATOM 1476 C C . SER A 1 181 ? 14.529 -5.140 29.990 1.00 42.50 181 SER A C 1
ATOM 1478 O O . SER A 1 181 ? 13.652 -5.984 30.145 1.00 42.50 181 SER A O 1
ATOM 1480 N N . PHE A 1 182 ? 15.826 -5.441 30.065 1.00 43.97 182 PHE A N 1
ATOM 1481 C CA . PHE A 1 182 ? 16.314 -6.625 30.761 1.00 43.97 182 PHE A CA 1
ATOM 1482 C C . PHE A 1 182 ? 15.984 -6.442 32.248 1.00 43.97 182 PHE A C 1
ATOM 1484 O O . PHE A 1 182 ? 16.827 -6.030 33.039 1.00 43.97 182 PHE A O 1
ATOM 1491 N N . ALA A 1 183 ? 14.732 -6.697 32.625 1.00 44.97 183 ALA A N 1
ATOM 1492 C CA . ALA A 1 183 ? 14.455 -7.138 33.976 1.00 44.97 183 ALA A CA 1
ATOM 1493 C C . ALA A 1 183 ? 15.126 -8.509 34.090 1.00 44.97 183 ALA A C 1
ATOM 1495 O O . ALA A 1 183 ? 14.786 -9.451 33.374 1.00 44.97 183 ALA A O 1
ATOM 1496 N N . SER A 1 184 ? 16.188 -8.554 34.887 1.00 45.22 184 SER A N 1
ATOM 1497 C CA . SER A 1 184 ? 16.906 -9.761 35.274 1.00 45.22 184 SER A CA 1
ATOM 1498 C C . SER A 1 184 ? 15.976 -10.639 36.115 1.00 45.22 184 SER A C 1
ATOM 1500 O O . SER A 1 184 ? 16.109 -10.701 37.335 1.00 45.22 184 SER A O 1
ATOM 1502 N N . ASP A 1 185 ? 15.026 -11.309 35.474 1.00 45.62 185 ASP A N 1
ATOM 1503 C CA . ASP A 1 185 ? 14.162 -12.263 36.151 1.00 45.62 185 ASP A CA 1
ATOM 1504 C C . ASP A 1 185 ? 14.868 -13.621 36.188 1.00 45.62 185 ASP A C 1
ATOM 1506 O O . ASP A 1 185 ? 14.854 -14.401 35.238 1.00 45.62 185 ASP A O 1
ATOM 1510 N N . ASN A 1 186 ? 15.489 -13.898 37.337 1.00 52.59 186 ASN A N 1
ATOM 1511 C CA . ASN A 1 186 ? 16.009 -15.205 37.755 1.00 52.59 186 ASN A CA 1
ATOM 1512 C C . ASN A 1 186 ? 14.885 -16.235 38.026 1.00 52.59 186 ASN A C 1
ATOM 1514 O O . ASN A 1 186 ? 15.049 -17.139 38.846 1.00 52.59 186 ASN A O 1
ATOM 1518 N N . SER A 1 187 ? 13.719 -16.109 37.392 1.00 52.88 187 SER A N 1
ATOM 1519 C CA . SER A 1 187 ? 12.607 -17.038 37.581 1.00 52.88 187 SER A CA 1
ATOM 1520 C C . SER A 1 187 ? 12.706 -18.178 36.565 1.00 52.88 187 SER A C 1
ATOM 1522 O O . SER A 1 187 ? 12.943 -17.966 35.377 1.00 52.88 187 SER A O 1
ATOM 1524 N N . GLY A 1 188 ? 12.596 -19.414 37.058 1.00 53.84 188 GLY A N 1
ATOM 1525 C CA . GLY A 1 188 ? 12.783 -20.661 36.313 1.00 53.84 188 GLY A CA 1
ATOM 1526 C C . GLY A 1 188 ? 11.746 -20.897 35.214 1.00 53.84 188 GLY A C 1
ATOM 1527 O O . GLY A 1 188 ? 10.909 -21.786 35.335 1.00 53.84 188 GLY A O 1
ATOM 1528 N N . ALA A 1 189 ? 11.812 -20.114 34.138 1.00 53.47 189 ALA A N 1
ATOM 1529 C CA . ALA A 1 189 ? 11.000 -20.298 32.946 1.00 53.47 189 ALA A CA 1
ATOM 1530 C C . ALA A 1 189 ? 11.375 -21.618 32.265 1.00 53.47 189 ALA A C 1
ATOM 1532 O O . ALA A 1 189 ? 12.543 -21.868 31.938 1.00 53.47 189 ALA A O 1
ATOM 1533 N N . THR A 1 190 ? 10.371 -22.465 32.060 1.00 55.03 190 THR A N 1
ATOM 1534 C CA . THR A 1 190 ? 10.547 -23.765 31.419 1.00 55.03 190 THR A CA 1
ATOM 1535 C C . THR A 1 190 ? 10.894 -23.583 29.934 1.00 55.03 190 THR A C 1
ATOM 1537 O O . THR A 1 190 ? 10.585 -22.540 29.348 1.00 55.03 190 THR A O 1
ATOM 1540 N N . PRO A 1 191 ? 11.522 -24.572 29.269 1.00 51.84 191 PRO A N 1
ATOM 1541 C CA . PRO A 1 191 ? 11.840 -24.488 27.839 1.00 51.84 191 PRO A CA 1
ATOM 1542 C C . PRO A 1 191 ? 10.628 -24.139 26.958 1.00 51.84 191 PRO A C 1
ATOM 1544 O O . PRO A 1 191 ? 10.784 -23.481 25.935 1.00 51.84 191 PRO A O 1
ATOM 1547 N N . HIS A 1 192 ? 9.418 -24.498 27.396 1.00 50.88 192 HIS A N 1
ATOM 1548 C CA . HIS A 1 192 ? 8.174 -24.249 26.674 1.00 50.88 192 HIS A CA 1
ATOM 1549 C C . HIS A 1 192 ? 7.706 -22.775 26.715 1.00 50.88 192 HIS A C 1
ATOM 1551 O O . HIS A 1 192 ? 6.977 -22.339 25.820 1.00 50.88 192 HIS A O 1
ATOM 1557 N N . ASP A 1 193 ? 8.156 -21.988 27.702 1.00 51.91 193 ASP A N 1
ATOM 1558 C CA . ASP A 1 193 ? 7.859 -20.550 27.836 1.00 51.91 193 ASP A CA 1
ATOM 1559 C C . ASP A 1 193 ? 8.776 -19.677 26.951 1.00 51.91 193 ASP A C 1
ATOM 1561 O O . ASP A 1 193 ? 8.436 -18.547 26.570 1.00 51.91 193 ASP A O 1
ATOM 1565 N N . ARG A 1 194 ? 9.942 -20.215 26.562 1.00 52.19 194 ARG A N 1
ATOM 1566 C CA . ARG A 1 194 ? 10.904 -19.542 25.672 1.00 52.19 194 ARG A CA 1
ATOM 1567 C C . ARG A 1 194 ? 10.429 -19.459 24.218 1.00 52.19 194 ARG A C 1
ATOM 1569 O O . ARG A 1 194 ? 10.753 -18.484 23.542 1.00 52.19 194 ARG A O 1
ATOM 1576 N N . ASP A 1 195 ? 9.596 -20.390 23.755 1.00 52.34 195 ASP A N 1
ATOM 1577 C CA . ASP A 1 195 ? 9.058 -20.351 22.385 1.00 52.34 195 ASP A CA 1
ATOM 1578 C C . ASP A 1 195 ? 7.970 -19.280 22.202 1.00 52.34 195 ASP A C 1
ATOM 1580 O O . ASP A 1 195 ? 7.947 -18.581 21.187 1.00 52.34 195 ASP A O 1
ATOM 1584 N N . LYS A 1 196 ? 7.119 -19.045 23.211 1.00 49.62 196 LYS A N 1
ATOM 1585 C CA . LYS A 1 196 ? 6.093 -17.981 23.151 1.00 49.62 196 LYS A CA 1
ATOM 1586 C C . LYS A 1 196 ? 6.691 -16.573 23.263 1.00 49.62 196 LYS A C 1
ATOM 1588 O O . LYS A 1 196 ? 6.239 -15.638 22.593 1.00 49.62 196 LYS A O 1
ATOM 1593 N N . SER A 1 197 ? 7.733 -16.407 24.079 1.00 49.84 197 SER A N 1
ATOM 1594 C CA . SER A 1 197 ? 8.480 -15.141 24.158 1.00 49.84 197 SER A CA 1
ATOM 1595 C C . SER A 1 197 ? 9.295 -14.863 22.888 1.00 49.84 197 SER A C 1
ATOM 1597 O O . SER A 1 197 ? 9.417 -13.706 22.492 1.00 49.84 197 SER A O 1
ATOM 1599 N N . SER A 1 198 ? 9.759 -15.904 22.189 1.00 47.59 198 SER A N 1
ATOM 1600 C CA . SER A 1 198 ? 10.451 -15.769 20.899 1.00 47.59 198 SER A CA 1
ATOM 1601 C C . SER A 1 198 ? 9.495 -15.465 19.736 1.00 47.59 198 SER A C 1
ATOM 1603 O O . SER A 1 198 ? 9.814 -14.628 18.898 1.00 47.59 198 SER A O 1
ATOM 1605 N N . GLN A 1 199 ? 8.288 -16.046 19.694 1.00 43.72 199 GLN A N 1
ATOM 1606 C CA . GLN A 1 199 ? 7.295 -15.717 18.656 1.00 43.72 199 GLN A CA 1
ATOM 1607 C C . GLN A 1 199 ? 6.700 -14.313 18.826 1.00 43.72 199 GLN A C 1
ATOM 1609 O O . GLN A 1 199 ? 6.560 -13.582 17.848 1.00 43.72 199 GLN A O 1
ATOM 1614 N N . SER A 1 200 ? 6.420 -13.877 20.059 1.00 48.53 200 SER A N 1
ATOM 1615 C CA . SER A 1 200 ? 5.974 -12.497 20.319 1.00 48.53 200 SER A CA 1
ATOM 1616 C C . SER A 1 200 ? 7.049 -11.432 20.037 1.00 48.53 200 SER A C 1
ATOM 1618 O O . SER A 1 200 ? 6.701 -10.269 19.840 1.00 48.53 200 SER A O 1
ATOM 1620 N N . GLN A 1 201 ? 8.332 -11.813 19.941 1.00 50.03 201 GLN A N 1
ATOM 1621 C CA . GLN A 1 201 ? 9.433 -10.942 19.494 1.00 50.03 201 GLN A CA 1
ATOM 1622 C C . GLN A 1 201 ? 9.477 -10.724 17.973 1.00 50.03 201 GLN A C 1
ATOM 1624 O O . GLN A 1 201 ? 10.102 -9.758 17.521 1.00 50.03 201 GLN A O 1
ATOM 1629 N N . ILE A 1 202 ? 8.841 -11.594 17.179 1.00 52.53 202 ILE A N 1
ATOM 1630 C CA . ILE A 1 202 ? 8.836 -11.490 15.709 1.00 52.53 202 ILE A CA 1
ATOM 1631 C C . ILE A 1 202 ? 7.910 -10.358 15.264 1.00 52.53 202 ILE A C 1
ATOM 1633 O O . ILE A 1 202 ? 8.198 -9.645 14.301 1.00 52.53 202 ILE A O 1
ATOM 1637 N N . TYR A 1 203 ? 6.829 -10.132 16.005 1.00 56.19 203 TYR A N 1
ATOM 1638 C CA . TYR A 1 203 ? 5.834 -9.151 15.629 1.00 56.19 203 TYR A CA 1
ATOM 1639 C C . TYR A 1 203 ? 6.123 -7.794 16.269 1.00 56.19 203 TYR A C 1
ATOM 1641 O O . TYR A 1 203 ? 5.760 -7.504 17.412 1.00 56.19 203 TYR A O 1
ATOM 1649 N N . LYS A 1 204 ? 6.796 -6.942 15.503 1.00 65.88 204 LYS A N 1
ATOM 1650 C CA . LYS A 1 204 ? 7.248 -5.627 15.955 1.00 65.88 204 LYS A CA 1
ATOM 1651 C C . LYS A 1 204 ? 6.288 -4.533 15.507 1.00 65.88 204 LYS A C 1
ATOM 1653 O O . LYS A 1 204 ? 5.567 -4.671 14.522 1.00 65.88 204 LYS A O 1
ATOM 1658 N N . LYS A 1 205 ? 6.258 -3.438 16.266 1.00 79.25 205 LYS A N 1
ATOM 1659 C CA . LYS A 1 205 ? 5.483 -2.250 15.899 1.00 79.25 205 LYS A CA 1
ATOM 1660 C C . LYS A 1 205 ? 6.143 -1.599 14.690 1.00 79.25 205 LYS A C 1
ATOM 1662 O O . LYS A 1 205 ? 7.325 -1.272 14.7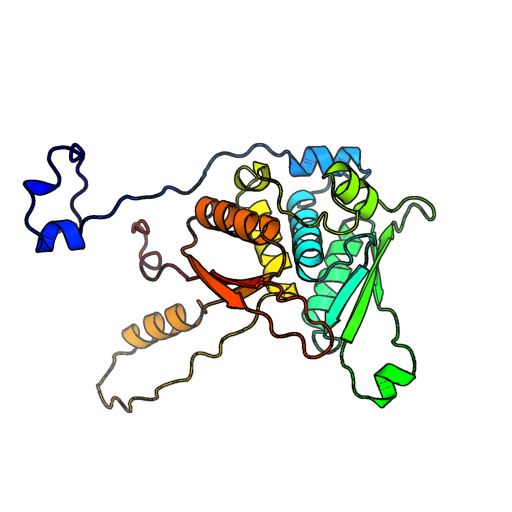55 1.00 79.25 205 LYS A O 1
ATOM 1667 N N . VAL A 1 206 ? 5.370 -1.387 13.630 1.00 87.06 206 VAL A N 1
ATOM 1668 C CA . VAL A 1 206 ? 5.847 -0.752 12.396 1.00 87.06 206 VAL A CA 1
ATOM 1669 C C . VAL A 1 206 ? 5.151 0.602 12.241 1.00 87.06 206 VAL A C 1
ATOM 1671 O O . VAL A 1 206 ? 3.981 0.644 11.849 1.00 87.06 206 VAL A O 1
ATOM 1674 N N . PRO A 1 207 ? 5.794 1.718 12.634 1.00 91.25 207 PRO A N 1
ATOM 1675 C CA . PRO A 1 207 ? 5.339 3.056 12.279 1.00 91.25 207 PRO A CA 1
ATOM 1676 C C . PRO A 1 207 ? 5.535 3.351 10.785 1.00 91.25 207 PRO A C 1
ATOM 1678 O O . PRO A 1 207 ? 6.640 3.230 10.274 1.00 91.25 207 PRO A O 1
ATOM 1681 N N . ILE A 1 208 ? 4.476 3.824 10.132 1.00 93.69 208 ILE A N 1
ATOM 1682 C CA . ILE A 1 208 ? 4.487 4.458 8.803 1.00 93.69 208 ILE A CA 1
ATOM 1683 C C . ILE A 1 208 ? 4.207 5.951 9.008 1.00 93.69 208 ILE A C 1
ATOM 1685 O O . ILE A 1 208 ? 3.298 6.292 9.775 1.00 93.69 208 ILE A O 1
ATOM 1689 N N . ALA A 1 209 ? 4.958 6.853 8.372 1.00 93.38 209 ALA A N 1
ATOM 1690 C CA . ALA A 1 209 ? 4.863 8.291 8.627 1.00 93.38 209 ALA A CA 1
ATOM 1691 C C . ALA A 1 209 ? 4.596 9.089 7.347 1.00 93.38 209 ALA A C 1
ATOM 1693 O O . ALA A 1 209 ? 5.482 9.327 6.547 1.00 93.38 209 ALA A O 1
ATOM 1694 N N . THR A 1 210 ? 3.388 9.636 7.200 1.00 93.75 210 THR A N 1
ATOM 1695 C CA . THR A 1 210 ? 3.012 10.355 5.977 1.00 93.75 210 THR A CA 1
ATOM 1696 C C . THR A 1 210 ? 2.542 11.781 6.237 1.00 93.75 210 THR A C 1
ATOM 1698 O O . THR A 1 210 ? 1.840 12.072 7.207 1.00 93.75 210 THR A O 1
ATOM 1701 N N . ILE A 1 211 ? 2.892 12.676 5.316 1.00 92.62 211 ILE A N 1
ATOM 1702 C CA . ILE A 1 211 ? 2.376 14.051 5.232 1.00 92.62 211 ILE A CA 1
ATOM 1703 C C . ILE A 1 211 ? 1.105 14.156 4.375 1.00 92.62 211 ILE A C 1
ATOM 1705 O O . ILE A 1 211 ? 0.561 15.247 4.213 1.00 92.62 211 ILE A O 1
ATOM 1709 N N . TYR A 1 212 ? 0.645 13.046 3.784 1.00 93.56 212 TYR A N 1
ATOM 1710 C CA . TYR A 1 212 ? -0.526 13.006 2.909 1.00 93.56 212 TYR A CA 1
ATOM 1711 C C . TYR A 1 212 ? -1.733 12.432 3.669 1.00 93.56 212 TYR A C 1
ATOM 1713 O O . TYR A 1 212 ? -1.811 11.213 3.846 1.00 93.56 212 TYR A O 1
ATOM 1721 N N . PRO A 1 213 ? -2.732 13.250 4.057 1.00 94.25 213 PRO A N 1
ATOM 1722 C CA . PRO A 1 213 ? -3.887 12.769 4.823 1.00 94.25 213 PRO A CA 1
ATOM 1723 C C . PRO A 1 213 ? -4.634 11.619 4.134 1.00 94.25 213 PRO A C 1
ATOM 1725 O O . PRO A 1 213 ? -4.994 10.633 4.766 1.00 94.25 213 PRO A O 1
ATOM 1728 N N . LYS A 1 214 ? -4.766 11.681 2.802 1.00 96.12 214 LYS A N 1
ATOM 1729 C CA . LYS A 1 214 ? -5.419 10.631 2.003 1.00 96.12 214 LYS A CA 1
ATOM 1730 C C . LYS A 1 214 ? -4.629 9.322 1.927 1.00 96.12 214 LYS A C 1
ATOM 1732 O O . LYS A 1 214 ? -5.208 8.277 1.639 1.00 96.12 214 LYS A O 1
ATOM 1737 N N . VAL A 1 215 ? -3.311 9.361 2.136 1.00 96.69 215 VAL A N 1
ATOM 1738 C CA . VAL A 1 215 ? -2.520 8.136 2.314 1.00 96.69 215 VAL A CA 1
ATOM 1739 C C . VAL A 1 215 ? -2.823 7.560 3.690 1.00 96.69 215 VAL A C 1
ATOM 1741 O O . VAL A 1 215 ? -3.139 6.379 3.773 1.00 96.69 215 VAL A O 1
ATOM 1744 N N . ALA A 1 216 ? -2.841 8.387 4.741 1.00 96.31 216 ALA A N 1
ATOM 1745 C CA . ALA A 1 216 ? -3.134 7.923 6.094 1.00 96.31 216 ALA A CA 1
ATOM 1746 C C . ALA A 1 216 ? -4.524 7.281 6.226 1.00 96.31 216 ALA A C 1
ATOM 1748 O O . ALA A 1 216 ? -4.637 6.149 6.693 1.00 96.31 216 ALA A O 1
ATOM 1749 N N . GLU A 1 217 ? -5.568 7.949 5.728 1.00 96.38 217 GLU A N 1
ATOM 1750 C CA . GLU A 1 217 ? -6.929 7.396 5.649 1.00 96.38 217 GLU A CA 1
ATOM 1751 C C . GLU A 1 217 ? -6.965 6.068 4.884 1.00 96.38 217 GLU A C 1
ATOM 1753 O O . GLU A 1 217 ? -7.623 5.108 5.286 1.00 96.38 217 GLU A O 1
ATOM 1758 N N . GLY A 1 218 ? -6.219 6.005 3.784 1.00 97.19 218 GLY A N 1
ATOM 1759 C CA . GLY A 1 218 ? -6.043 4.806 2.987 1.00 97.19 218 GLY A CA 1
ATOM 1760 C C . GLY A 1 218 ? -5.457 3.634 3.769 1.00 97.19 218 GLY A C 1
ATOM 1761 O O . GLY A 1 218 ? -5.992 2.528 3.703 1.00 97.19 218 GLY A O 1
ATOM 1762 N N . VAL A 1 219 ? -4.393 3.888 4.537 1.00 96.94 219 VAL A N 1
ATOM 1763 C CA . VAL A 1 219 ? -3.744 2.886 5.389 1.00 96.94 219 VAL A CA 1
ATOM 1764 C C . VAL A 1 219 ? -4.715 2.421 6.468 1.00 96.94 219 VAL A C 1
ATOM 1766 O O . VAL A 1 219 ? -4.854 1.219 6.641 1.00 96.94 219 VAL A O 1
ATOM 1769 N N . PHE A 1 220 ? -5.458 3.325 7.118 1.00 95.38 220 PHE A N 1
ATOM 1770 C CA . PHE A 1 220 ? -6.469 2.960 8.123 1.00 95.38 220 PHE A CA 1
ATOM 1771 C C . PHE A 1 220 ? -7.509 1.986 7.576 1.00 95.38 220 PHE A C 1
ATOM 1773 O O . PHE A 1 220 ? -7.880 1.012 8.224 1.00 95.38 220 PHE A O 1
ATOM 1780 N N . VAL A 1 221 ? -8.012 2.261 6.375 1.00 95.50 221 VAL A N 1
ATOM 1781 C CA . VAL A 1 221 ? -9.024 1.418 5.743 1.00 95.50 221 VAL A CA 1
ATOM 1782 C C . VAL A 1 221 ? -8.429 0.071 5.329 1.00 95.50 221 VAL A C 1
ATOM 1784 O O . VAL A 1 221 ? -9.088 -0.958 5.485 1.00 95.50 221 VAL A O 1
ATOM 1787 N N . LEU A 1 222 ? -7.196 0.068 4.820 1.00 96.06 222 LEU A N 1
ATOM 1788 C CA . LEU A 1 222 ? -6.505 -1.143 4.394 1.00 96.06 222 LEU A CA 1
ATOM 1789 C C . LEU A 1 222 ? -6.176 -2.058 5.581 1.00 96.06 222 LEU A C 1
ATOM 1791 O O . LEU A 1 222 ? -6.512 -3.239 5.539 1.00 96.06 222 LEU A O 1
ATOM 1795 N N . THR A 1 223 ? -5.600 -1.520 6.655 1.00 94.19 223 THR A N 1
ATOM 1796 C CA . THR A 1 223 ? -5.211 -2.290 7.847 1.00 94.19 223 THR A CA 1
ATOM 1797 C C . THR A 1 223 ? -6.422 -2.893 8.543 1.00 94.19 223 THR A C 1
ATOM 1799 O O . THR A 1 223 ? -6.409 -4.082 8.844 1.00 94.19 223 THR A O 1
ATOM 1802 N N . ARG A 1 224 ? -7.522 -2.135 8.685 1.00 92.19 224 ARG A N 1
ATOM 1803 C CA . ARG A 1 224 ? -8.801 -2.678 9.187 1.00 92.19 224 ARG A CA 1
ATOM 1804 C C . ARG A 1 224 ? -9.314 -3.821 8.328 1.00 92.19 224 ARG A C 1
ATOM 1806 O O . ARG A 1 224 ? -9.788 -4.815 8.859 1.00 92.19 224 ARG A O 1
ATOM 1813 N N . SER A 1 225 ? -9.217 -3.693 7.005 1.00 94.94 225 SER A N 1
ATOM 1814 C CA . SER A 1 225 ? -9.688 -4.745 6.102 1.00 94.94 225 SER A CA 1
ATOM 1815 C C . SER A 1 225 ? -8.900 -6.050 6.245 1.00 94.94 225 SER A C 1
ATOM 1817 O O . SER A 1 225 ? -9.463 -7.107 5.976 1.00 94.94 225 SER A O 1
ATOM 1819 N N . LEU A 1 226 ? -7.641 -5.962 6.686 1.00 93.50 226 LEU A N 1
ATOM 1820 C CA . LEU A 1 226 ? -6.755 -7.086 6.995 1.00 93.50 226 LEU A CA 1
ATOM 1821 C C . LEU A 1 226 ? -6.881 -7.568 8.452 1.00 93.50 226 LEU A C 1
ATOM 1823 O O . LEU A 1 226 ? -6.166 -8.477 8.853 1.00 93.50 226 LEU A O 1
ATOM 1827 N N . GLY A 1 227 ? -7.731 -6.938 9.270 1.00 91.19 227 GLY A N 1
ATOM 1828 C CA . GLY A 1 227 ? -7.819 -7.240 10.700 1.00 91.19 227 GLY A CA 1
ATOM 1829 C C . GLY A 1 227 ? -6.560 -6.863 11.491 1.00 91.19 227 GLY A C 1
ATOM 1830 O O . GLY A 1 227 ? -6.336 -7.415 12.561 1.00 91.19 227 GLY A O 1
ATOM 1831 N N . ILE A 1 228 ? -5.730 -5.942 10.983 1.00 90.38 228 ILE A N 1
ATOM 1832 C CA . ILE A 1 228 ? -4.504 -5.482 11.648 1.00 90.38 228 ILE A CA 1
ATOM 1833 C C . ILE A 1 228 ? -4.839 -4.290 12.560 1.00 90.38 228 ILE A C 1
ATOM 1835 O O . ILE A 1 228 ? -5.206 -3.220 12.050 1.00 90.38 228 ILE A O 1
ATOM 1839 N N . PRO A 1 229 ? -4.674 -4.416 13.891 1.00 89.50 229 PRO A N 1
ATOM 1840 C CA . PRO A 1 229 ? -4.817 -3.292 14.805 1.00 89.50 229 PRO A CA 1
ATOM 1841 C C . PRO A 1 229 ? -3.808 -2.185 14.497 1.00 89.50 229 PRO A C 1
ATOM 1843 O O . PRO A 1 229 ? -2.660 -2.429 14.119 1.00 89.50 229 PRO A O 1
ATOM 1846 N N . TYR A 1 230 ? -4.209 -0.934 14.696 1.00 91.12 230 TYR A N 1
ATOM 1847 C CA . TYR A 1 230 ? -3.303 0.196 14.535 1.00 91.12 230 TYR A CA 1
ATOM 1848 C C . TYR A 1 230 ? -3.662 1.337 15.482 1.00 91.12 230 TYR A C 1
ATOM 1850 O O . TYR A 1 230 ? -4.806 1.497 15.902 1.00 91.12 230 TYR A O 1
ATOM 1858 N N . ALA A 1 231 ? -2.666 2.164 15.780 1.00 91.44 231 ALA A N 1
ATOM 1859 C CA . ALA A 1 231 ? -2.839 3.443 16.452 1.00 91.44 231 ALA A CA 1
ATOM 1860 C C . ALA A 1 231 ? -2.287 4.553 15.557 1.00 91.44 231 ALA A C 1
ATOM 1862 O O . ALA A 1 231 ? -1.251 4.374 14.920 1.00 91.44 231 ALA A O 1
ATOM 1863 N N . ALA A 1 232 ? -2.951 5.703 15.518 1.00 91.69 232 ALA A N 1
ATOM 1864 C CA . ALA A 1 232 ? -2.492 6.857 14.758 1.00 91.69 232 ALA A CA 1
ATOM 1865 C C . ALA A 1 232 ? -2.373 8.076 15.665 1.00 91.69 232 ALA A C 1
ATOM 1867 O O . ALA A 1 232 ? -3.196 8.276 16.557 1.00 91.69 232 ALA A O 1
ATOM 1868 N N . TYR A 1 233 ? -1.356 8.894 15.430 1.00 92.38 233 TYR A N 1
ATOM 1869 C CA . TYR A 1 233 ? -1.211 10.184 16.090 1.00 92.38 233 TYR A CA 1
ATOM 1870 C C . TYR A 1 233 ? -0.646 11.212 15.118 1.00 92.38 233 TYR A C 1
ATOM 1872 O O . TYR A 1 233 ? 0.060 10.884 14.161 1.00 92.38 233 TYR A O 1
ATOM 1880 N N . TYR A 1 234 ? -0.951 12.474 15.394 1.00 91.12 234 TYR A N 1
ATOM 1881 C CA . TYR A 1 234 ? -0.511 13.596 14.586 1.00 91.12 234 TYR A CA 1
ATOM 1882 C C . TYR A 1 234 ? 0.641 14.316 15.273 1.00 91.12 234 TYR A C 1
ATOM 1884 O O . TYR A 1 234 ? 0.581 14.596 16.470 1.00 91.12 234 TYR A O 1
ATOM 1892 N N . LYS A 1 235 ? 1.681 14.637 14.509 1.00 88.06 235 LYS A N 1
ATOM 1893 C CA . LYS A 1 235 ? 2.796 15.471 14.952 1.00 88.06 235 LYS A CA 1
ATOM 1894 C C . LYS A 1 235 ? 2.892 16.696 14.043 1.00 88.06 235 LYS A C 1
ATOM 1896 O O . LYS A 1 235 ? 2.861 16.530 12.822 1.00 88.06 235 LYS A O 1
ATOM 1901 N N . PRO A 1 236 ? 3.014 17.915 14.588 1.00 81.81 236 PRO A N 1
ATOM 1902 C CA . PRO A 1 236 ? 3.384 19.061 13.772 1.00 81.81 236 PRO A CA 1
ATOM 1903 C C . PRO A 1 236 ? 4.808 18.846 13.244 1.00 81.81 236 PRO A C 1
ATOM 1905 O O . PRO A 1 236 ? 5.722 18.567 14.019 1.00 81.81 236 PRO A O 1
ATOM 1908 N N . ALA A 1 237 ? 5.001 18.940 11.930 1.00 71.12 237 ALA A N 1
ATOM 1909 C CA . ALA A 1 237 ? 6.326 18.964 11.333 1.00 71.12 237 ALA A CA 1
ATOM 1910 C C . ALA A 1 237 ? 6.852 20.399 11.397 1.00 71.12 237 ALA A C 1
ATOM 1912 O O . ALA A 1 237 ? 6.372 21.297 10.702 1.00 71.12 237 ALA A O 1
ATOM 1913 N N . THR A 1 238 ? 7.842 20.627 12.253 1.00 60.16 238 THR A N 1
ATOM 1914 C CA . THR A 1 238 ? 8.636 21.854 12.240 1.00 60.16 238 THR A CA 1
ATOM 1915 C C . THR A 1 238 ? 9.652 21.759 11.108 1.00 60.16 238 THR A C 1
ATOM 1917 O O . THR A 1 238 ? 10.674 21.089 11.240 1.00 60.16 238 THR A O 1
ATOM 1920 N N . SER A 1 239 ? 9.369 22.408 9.977 1.00 57.62 239 SER A N 1
ATOM 1921 C CA . SER A 1 239 ? 10.384 22.637 8.948 1.00 57.62 239 SER A CA 1
ATOM 1922 C C . SER A 1 239 ? 11.219 23.855 9.357 1.00 57.62 239 SER A C 1
ATOM 1924 O O . SER A 1 239 ? 10.668 24.916 9.640 1.00 57.62 239 SER A O 1
ATOM 1926 N N . HIS A 1 240 ? 12.546 23.721 9.389 1.00 54.00 240 HIS A N 1
ATOM 1927 C CA . HIS A 1 240 ? 13.449 24.835 9.711 1.00 54.00 240 HIS A CA 1
ATOM 1928 C C . HIS A 1 240 ? 13.583 25.865 8.573 1.00 54.00 240 HIS A C 1
ATOM 1930 O O . HIS A 1 240 ? 14.224 26.893 8.765 1.00 54.00 240 HIS A O 1
ATOM 1936 N N . ILE A 1 241 ? 13.009 25.596 7.393 1.00 58.72 241 ILE A N 1
ATOM 1937 C CA . ILE A 1 241 ? 13.306 26.338 6.155 1.00 58.72 241 ILE A CA 1
ATOM 1938 C C . ILE A 1 241 ? 12.070 27.083 5.612 1.00 58.72 241 ILE A C 1
ATOM 1940 O O . ILE A 1 241 ? 12.218 28.089 4.924 1.00 58.72 241 ILE A O 1
ATOM 1944 N N . HIS A 1 242 ? 10.850 26.679 5.984 1.00 49.41 242 HIS A N 1
ATOM 1945 C CA . HIS A 1 242 ? 9.611 27.366 5.608 1.00 49.41 242 HIS A CA 1
ATOM 1946 C C . HIS A 1 242 ? 8.602 27.413 6.765 1.00 49.41 242 HIS A C 1
ATOM 1948 O O . HIS A 1 242 ? 8.402 26.425 7.471 1.00 49.41 242 HIS A O 1
ATOM 1954 N N . THR A 1 243 ? 7.929 28.558 6.920 1.00 54.38 243 THR A N 1
ATOM 1955 C CA . THR A 1 243 ? 6.880 28.864 7.918 1.00 54.38 243 THR A CA 1
ATOM 1956 C C . THR A 1 243 ? 5.586 28.056 7.758 1.00 54.38 243 THR A C 1
ATOM 1958 O O . THR A 1 243 ? 4.626 28.270 8.496 1.00 54.38 243 THR A O 1
ATOM 1961 N N . THR A 1 244 ? 5.526 27.112 6.820 1.00 59.19 244 THR A N 1
ATOM 1962 C CA . THR A 1 244 ? 4.388 26.210 6.658 1.00 59.19 244 THR A CA 1
ATOM 1963 C C . THR A 1 244 ? 4.490 25.044 7.635 1.00 59.19 244 THR A C 1
ATOM 1965 O O . THR A 1 244 ? 5.314 24.142 7.495 1.00 59.19 244 THR A O 1
ATOM 1968 N N . THR A 1 245 ? 3.619 25.049 8.642 1.00 69.81 245 THR A N 1
ATOM 1969 C CA . THR A 1 245 ? 3.449 23.928 9.569 1.00 69.81 245 THR A CA 1
ATOM 1970 C C . THR A 1 245 ? 2.717 22.804 8.837 1.00 69.81 245 THR A C 1
ATOM 1972 O O . THR A 1 245 ? 1.495 22.830 8.700 1.00 69.81 245 THR A O 1
ATOM 1975 N N . GLN A 1 246 ? 3.451 21.827 8.306 1.00 80.19 246 GLN A N 1
ATOM 1976 C CA . GLN A 1 246 ? 2.830 20.636 7.726 1.00 80.19 246 GLN A CA 1
ATOM 1977 C C . GLN A 1 246 ? 2.559 19.621 8.841 1.00 80.19 246 GLN A C 1
ATOM 1979 O O . GLN A 1 246 ? 3.398 19.403 9.706 1.00 80.19 246 GLN A O 1
ATOM 1984 N N . GLN A 1 247 ? 1.377 19.011 8.873 1.00 86.88 247 GLN A N 1
ATOM 1985 C CA . GLN A 1 247 ? 1.053 17.985 9.865 1.00 86.88 247 GLN A CA 1
ATOM 1986 C C . GLN A 1 247 ? 1.484 16.613 9.336 1.00 86.88 247 GLN A C 1
ATOM 1988 O O . GLN A 1 247 ? 1.071 16.209 8.250 1.00 86.88 247 GLN A O 1
ATOM 1993 N N . THR A 1 248 ? 2.288 15.886 10.109 1.00 90.81 248 THR A N 1
ATOM 1994 C CA . THR A 1 248 ? 2.667 14.501 9.810 1.00 90.81 248 THR A CA 1
ATOM 1995 C C . THR A 1 248 ? 1.783 13.556 10.610 1.00 90.81 248 THR A C 1
ATOM 1997 O O . THR A 1 248 ? 1.611 13.717 11.819 1.00 90.81 248 THR A O 1
ATOM 2000 N N . THR A 1 249 ? 1.233 12.545 9.945 1.00 92.38 249 THR A N 1
ATOM 2001 C CA . THR A 1 249 ? 0.487 11.460 10.589 1.00 92.38 249 THR A CA 1
ATOM 2002 C C . THR A 1 249 ? 1.394 10.248 10.709 1.00 92.38 249 THR A C 1
ATOM 2004 O O . THR A 1 249 ? 1.893 9.755 9.699 1.00 92.38 249 THR A O 1
ATOM 2007 N N . THR A 1 250 ? 1.601 9.748 11.927 1.00 91.81 250 THR A N 1
ATOM 2008 C CA . THR A 1 250 ? 2.286 8.469 12.140 1.00 91.81 250 THR A CA 1
ATOM 2009 C C . THR A 1 250 ? 1.271 7.395 12.490 1.00 91.81 250 THR A C 1
ATOM 2011 O O . THR A 1 250 ? 0.444 7.576 13.383 1.00 91.81 250 THR A O 1
ATOM 2014 N N . ILE A 1 251 ? 1.363 6.266 11.799 1.00 91.75 251 ILE A N 1
ATOM 2015 C CA . ILE A 1 251 ? 0.462 5.125 11.903 1.00 91.75 251 ILE A CA 1
ATOM 2016 C C . ILE A 1 251 ? 1.284 3.953 12.404 1.00 91.75 251 ILE A C 1
ATOM 2018 O O . ILE A 1 251 ? 2.137 3.444 11.692 1.00 91.75 251 ILE A O 1
ATOM 2022 N N . ARG A 1 252 ? 1.050 3.537 13.642 1.00 90.88 252 ARG A N 1
ATOM 2023 C CA . ARG A 1 252 ? 1.706 2.383 14.246 1.00 90.88 252 ARG A CA 1
ATOM 2024 C C . ARG A 1 252 ? 0.842 1.159 14.040 1.00 90.88 252 ARG A C 1
ATOM 2026 O O . ARG A 1 252 ? -0.187 1.023 14.704 1.00 90.88 252 ARG A O 1
ATOM 2033 N N . LEU A 1 253 ? 1.286 0.274 13.159 1.00 88.50 253 LEU A N 1
ATOM 2034 C CA . LEU A 1 253 ? 0.708 -1.055 13.027 1.00 88.50 253 LEU A CA 1
ATOM 2035 C C . LEU A 1 253 ? 1.087 -1.868 14.259 1.00 88.50 253 LEU A C 1
ATOM 2037 O O . LEU A 1 253 ? 2.246 -1.863 14.690 1.00 88.50 253 LEU A O 1
ATOM 2041 N N . GLN A 1 254 ? 0.096 -2.513 14.858 1.00 80.75 254 GLN A N 1
ATOM 2042 C CA . GLN A 1 254 ? 0.285 -3.350 16.025 1.00 80.75 254 GLN A CA 1
ATOM 2043 C C . GLN A 1 254 ? -0.086 -4.777 15.660 1.00 80.75 254 GLN A C 1
ATOM 2045 O O . GLN A 1 254 ? -1.188 -5.020 15.177 1.00 80.75 254 GLN A O 1
ATOM 2050 N N . PRO A 1 255 ? 0.801 -5.736 15.917 1.00 65.62 255 PRO A N 1
ATOM 2051 C CA . PRO A 1 255 ? 0.409 -7.118 15.824 1.00 65.62 255 PRO A CA 1
ATOM 2052 C C . PRO A 1 255 ? -0.585 -7.436 16.929 1.00 65.62 255 PRO A C 1
ATOM 2054 O O . PRO A 1 255 ? -0.428 -7.032 18.086 1.00 65.62 255 PRO A O 1
ATOM 2057 N N . CYS A 1 256 ? -1.622 -8.161 16.545 1.00 56.75 256 CYS A N 1
ATOM 2058 C CA . CYS A 1 256 ? -2.623 -8.655 17.462 1.00 56.75 256 CYS A CA 1
ATOM 2059 C C . CYS A 1 256 ? -1.961 -9.677 18.397 1.00 56.75 256 CYS A C 1
ATOM 2061 O O . CYS A 1 256 ? -1.502 -10.736 17.976 1.00 56.75 256 CYS A O 1
ATOM 2063 N N . ARG A 1 257 ? -1.867 -9.330 19.686 1.00 51.69 257 ARG A N 1
ATOM 2064 C CA . ARG A 1 257 ? -1.270 -10.197 20.718 1.00 51.69 257 ARG A CA 1
ATOM 2065 C C . ARG A 1 257 ? -2.066 -11.489 20.937 1.00 51.69 257 ARG A C 1
ATOM 2067 O O . ARG A 1 257 ? -1.517 -12.447 21.467 1.00 51.69 257 ARG A O 1
ATOM 2074 N N . THR A 1 258 ? -3.342 -11.506 20.558 1.00 46.94 258 THR A N 1
ATOM 2075 C CA . THR A 1 258 ? -4.294 -12.586 20.837 1.00 46.94 258 THR A CA 1
ATOM 2076 C C . THR A 1 258 ? -4.409 -13.623 19.728 1.00 46.94 258 THR A C 1
ATOM 2078 O O . THR A 1 258 ? -4.756 -14.756 20.040 1.00 46.94 258 THR A O 1
ATOM 2081 N N . CYS A 1 259 ? -4.069 -13.318 18.473 1.00 42.34 259 CYS A N 1
ATOM 2082 C CA . CYS A 1 259 ? -4.230 -14.250 17.349 1.00 42.34 259 CYS A CA 1
ATOM 2083 C C . CYS A 1 259 ? -3.045 -15.216 17.146 1.00 42.34 259 CYS A C 1
ATOM 2085 O O . CYS A 1 259 ? -2.930 -15.875 16.120 1.00 42.34 259 CYS A O 1
ATOM 2087 N N . LEU A 1 260 ? -2.203 -15.365 18.177 1.00 42.62 260 LEU A N 1
ATOM 2088 C CA . LEU A 1 260 ? -1.209 -16.440 18.289 1.00 42.62 260 LEU A CA 1
ATOM 2089 C C . LEU A 1 260 ? -1.798 -17.757 18.829 1.00 42.62 260 LEU A C 1
ATOM 2091 O O . LEU A 1 260 ? -1.091 -18.761 18.884 1.00 42.62 260 LEU A O 1
ATOM 2095 N N . ALA A 1 261 ? -3.075 -17.774 19.222 1.00 36.84 261 ALA A N 1
ATOM 2096 C CA . ALA A 1 261 ? -3.795 -18.998 19.550 1.00 36.84 261 ALA A CA 1
ATOM 2097 C C . ALA A 1 261 ? -4.729 -19.381 18.382 1.00 36.84 261 ALA A C 1
ATOM 2099 O O . ALA A 1 261 ? -5.491 -18.537 17.909 1.00 36.84 261 ALA A O 1
ATOM 2100 N N . PRO A 1 262 ? -4.705 -20.629 17.882 1.00 32.72 262 PRO A N 1
ATOM 2101 C CA . PRO A 1 262 ? -5.678 -21.063 16.886 1.00 32.72 262 PRO A CA 1
ATOM 2102 C C . PRO A 1 262 ? -7.097 -20.962 17.472 1.00 32.72 262 PRO A C 1
ATOM 2104 O O . PRO A 1 262 ? -7.395 -21.579 18.493 1.00 32.72 262 PRO A O 1
ATOM 2107 N N . GLY A 1 263 ? -7.961 -20.169 16.828 1.00 39.97 263 GLY A N 1
ATOM 2108 C CA . GLY A 1 263 ? -9.369 -19.990 17.210 1.00 39.97 263 GLY A CA 1
ATOM 2109 C C . GLY A 1 263 ? -9.715 -18.691 17.952 1.00 39.97 263 GLY A C 1
ATOM 2110 O O . GLY A 1 263 ? -10.879 -18.503 18.299 1.00 39.97 263 GLY A O 1
ATOM 2111 N N . THR A 1 264 ? -8.765 -17.779 18.184 1.00 35.25 264 THR A N 1
ATOM 2112 C CA . THR A 1 264 ? -9.041 -16.479 18.820 1.00 35.25 264 THR A CA 1
ATOM 2113 C C . THR A 1 264 ? -9.216 -15.361 17.792 1.00 35.25 264 THR A C 1
ATOM 2115 O O . THR A 1 264 ? -8.321 -15.044 17.009 1.00 35.25 264 THR A O 1
ATOM 2118 N N . PHE A 1 265 ? -10.385 -14.720 17.818 1.00 37.59 265 PHE A N 1
ATOM 2119 C CA . PHE A 1 265 ? -10.639 -13.487 17.077 1.00 37.59 265 PHE A CA 1
ATOM 2120 C C . PHE A 1 265 ? -10.028 -12.292 17.814 1.00 37.59 265 PHE A C 1
ATOM 2122 O O . PHE A 1 265 ? -10.063 -12.218 19.044 1.00 37.59 265 PHE A O 1
ATOM 2129 N N . CYS A 1 266 ? -9.454 -11.359 17.056 1.00 41.16 266 CYS A N 1
ATOM 2130 C CA . CYS A 1 266 ? -8.966 -10.107 17.612 1.00 41.16 266 CYS A CA 1
ATOM 2131 C C . CYS A 1 266 ? -10.164 -9.193 17.927 1.00 41.16 266 CYS A C 1
ATOM 2133 O O . CYS A 1 266 ? -10.987 -8.998 17.029 1.00 41.16 266 CYS A O 1
ATOM 2135 N N . PRO A 1 267 ? -10.293 -8.672 19.160 1.00 41.94 267 PRO A N 1
ATOM 2136 C CA . PRO A 1 267 ? -11.299 -7.671 19.481 1.00 41.94 267 PRO A CA 1
ATOM 2137 C C . PRO A 1 267 ? -11.076 -6.348 18.738 1.00 41.94 267 PRO A C 1
ATOM 2139 O O . PRO A 1 267 ? -9.893 -5.993 18.511 1.00 41.94 267 PRO A O 1
#

pLDDT: mean 82.65, std 18.19, range [32.72, 98.69]

InterPro domains:
  IPR004042 Intein DOD homing endonuclease, central region [PS50819] (61-228)
  IPR007869 Homing endonuclease PI-Sce [PF05204] (153-249)
  IPR027434 Homing endonuclease [G3DSA:3.10.28.10] (32-260)
  IPR027434 Homing endonuclease [SSF55608] (46-140)
  IPR027434 Homing endonuclease [SSF55608] (146-243)

Foldseek 3Di:
DPPDDDDDDDPVCLVVDDPVVSVVDDDDFDAAPAADCVLVVLLVVLPWDPDPCLLLLLLLLLLLCLAANDQQFQKGKDQQVPVVLVVSPQVSLVNRQKHWDKDDDDVVCVVVVNRIIMIHIAHNVDPPGRSSCSSCVSVVTNDVLRRAADLCQLRHDLSSLVSNNNSNCNRQWDFDDPPPPPPVPPDPDDPVNVVLVVVQVVWGKTKGKDLRVRRVVNVVSSCSNNLWDKDKDKDFDDDPPDPDGGIMIIIITGHQSQVVDPPDRRD

Sequence (267 aa):
MSDAIYQTLPKDRHDLVSVEIQLQTYHLTAALDFEIGRLRYHALRSGFADDIGMPEKLAYIWGTWIGDGDSIQSMIAINRRDKEQIARIEEVCHDLGLAARLYEQLERDKAQGSMSGRVSITSRVHNRRNYFMTFLRRLGLGKSGSKYIRWWLRKESTSVREYFLAGLIDSDGCYEEQRRSFASDNSGATPHDRDKSSQSQIYKKVPIATIYPKVAEGVFVLTRSLGIPYAAYYKPATSHIHTTTQQTTTIRLQPCRTCLAPGTFCP